Protein AF-A0A541AXL9-F1 (afdb_monomer_lite)

pLDDT: mean 70.33, std 17.29, range [34.84, 94.44]

InterPro domains:
  IPR004860 Homing endonuclease, LAGLIDADG domain [PF03161] (130-187)
  IPR027434 Homing endonuclease [G3DSA:3.10.28.10] (101-193)
  IPR027434 Homing endonuclease [SSF55608] (117-187)

Secondary structure (DSSP, 8-state):
--PPP----------------------HHHHHHHHHHHHHHHT--SS-TTSGGGSS--S-------TT------HHHHHHHHHHHHHH-----------TTTT----TT-SS---HHHHHH----HHHHHHHHHHHHHTEEEEE-TTSS---EEEEEEEEGGGHHHHHHHHHHHTTT-SS--EEETTTTEEEEE-

Organism: NCBI:txid2282107

Structure (mmCIF, N/CA/C/O backbone):
data_AF-A0A541AXL9-F1
#
_entry.id   AF-A0A541AXL9-F1
#
loop_
_atom_site.group_PDB
_atom_site.id
_atom_site.type_symbol
_atom_site.label_atom_id
_atom_site.label_alt_id
_atom_site.label_comp_id
_atom_site.label_asym_id
_atom_site.label_entity_id
_atom_site.label_seq_id
_atom_site.pdbx_PDB_ins_code
_atom_site.Cartn_x
_atom_site.Cartn_y
_atom_site.Cartn_z
_atom_site.occupancy
_atom_site.B_iso_or_equiv
_atom_site.auth_seq_id
_atom_site.auth_comp_id
_atom_site.auth_asym_id
_atom_site.auth_atom_id
_atom_site.pdbx_PDB_model_num
ATOM 1 N N . MET A 1 1 ? 14.004 -33.214 38.475 1.00 44.00 1 MET A N 1
ATOM 2 C CA . MET A 1 1 ? 14.640 -32.182 37.625 1.00 44.00 1 MET A CA 1
ATOM 3 C C . MET A 1 1 ? 13.979 -30.845 37.924 1.00 44.00 1 MET A C 1
ATOM 5 O O . MET A 1 1 ? 12.787 -30.710 37.694 1.00 44.00 1 MET A O 1
ATOM 9 N N . LYS A 1 2 ? 14.713 -29.923 38.558 1.00 40.19 2 LYS A N 1
ATOM 10 C CA . LYS A 1 2 ? 14.241 -28.600 39.003 1.00 40.19 2 LYS A CA 1
ATOM 11 C C . LYS A 1 2 ? 14.786 -27.547 38.035 1.00 40.19 2 LYS A C 1
ATOM 13 O O . LYS A 1 2 ? 15.999 -27.470 37.869 1.00 40.19 2 LYS A O 1
ATOM 18 N N . TYR A 1 3 ? 13.911 -26.765 37.410 1.00 45.91 3 TYR A N 1
ATOM 19 C CA . TYR A 1 3 ? 14.306 -25.595 36.622 1.00 45.91 3 TYR A CA 1
ATOM 20 C C . TYR A 1 3 ? 14.539 -24.396 37.555 1.00 45.91 3 TYR A C 1
ATOM 22 O O . TYR A 1 3 ? 13.758 -24.220 38.495 1.00 45.91 3 TYR A O 1
ATOM 30 N N . PRO A 1 4 ? 15.580 -23.571 37.341 1.00 58.25 4 PRO A N 1
ATOM 31 C CA . PRO A 1 4 ? 15.787 -22.373 38.138 1.00 58.25 4 PRO A CA 1
ATOM 32 C C . PRO A 1 4 ? 14.873 -21.230 37.676 1.00 58.25 4 PRO A C 1
ATOM 34 O O . PRO A 1 4 ? 14.614 -21.034 36.489 1.00 58.25 4 PRO A O 1
ATOM 37 N N . ALA A 1 5 ? 14.397 -20.478 38.665 1.00 46.00 5 ALA A N 1
ATOM 38 C CA . ALA A 1 5 ? 13.593 -19.279 38.522 1.00 46.00 5 ALA A CA 1
ATOM 39 C C . ALA A 1 5 ? 14.397 -18.143 37.867 1.00 46.00 5 ALA A C 1
ATOM 41 O O . ALA A 1 5 ? 15.451 -17.754 38.366 1.00 46.00 5 ALA A O 1
ATOM 42 N N . TYR A 1 6 ? 13.863 -17.570 36.788 1.00 41.81 6 TYR A N 1
ATOM 43 C CA . TYR A 1 6 ? 14.334 -16.305 36.231 1.00 41.81 6 TYR A CA 1
ATOM 44 C C . TYR A 1 6 ? 13.605 -15.152 36.922 1.00 41.81 6 TYR A C 1
ATOM 46 O O . TYR A 1 6 ? 12.574 -14.666 36.461 1.00 41.81 6 TYR A O 1
ATOM 54 N N . SER A 1 7 ? 14.147 -14.724 38.057 1.00 47.38 7 SER A N 1
ATOM 55 C CA . SER A 1 7 ? 13.932 -13.378 38.571 1.00 47.38 7 SER A CA 1
ATOM 56 C C . SER A 1 7 ? 14.984 -12.443 37.961 1.00 47.38 7 SER A C 1
ATOM 58 O O . SER A 1 7 ? 16.092 -12.859 37.630 1.00 47.38 7 SER A O 1
ATOM 60 N N . HIS A 1 8 ? 14.646 -11.155 37.866 1.00 44.41 8 HIS A N 1
ATOM 61 C CA . HIS A 1 8 ? 15.607 -10.051 37.757 1.00 44.41 8 HIS A CA 1
ATOM 62 C C . HIS A 1 8 ? 16.027 -9.536 36.360 1.00 44.41 8 HIS A C 1
ATOM 64 O O . HIS A 1 8 ? 17.211 -9.410 36.075 1.00 44.41 8 HIS A O 1
ATOM 70 N N . TRP A 1 9 ? 15.076 -9.063 35.543 1.00 34.84 9 TRP A N 1
ATOM 71 C CA . TRP A 1 9 ? 15.342 -8.027 34.520 1.00 34.84 9 TRP A CA 1
ATOM 72 C C . TRP A 1 9 ? 14.268 -6.924 34.546 1.00 34.84 9 TRP A C 1
ATOM 74 O O . TRP A 1 9 ? 13.497 -6.738 33.611 1.00 34.84 9 TRP A O 1
ATOM 84 N N . TRP A 1 10 ? 14.225 -6.150 35.633 1.00 39.91 10 TRP A N 1
ATOM 85 C CA . TRP A 1 10 ? 13.679 -4.790 35.597 1.00 39.91 10 TRP A CA 1
ATOM 86 C C . TRP A 1 10 ? 14.835 -3.829 35.318 1.00 39.91 10 TRP A C 1
ATOM 88 O O . TRP A 1 10 ? 15.585 -3.459 36.219 1.00 39.91 10 TRP A O 1
ATOM 98 N N . LYS A 1 11 ? 15.011 -3.435 34.053 1.00 40.72 11 LYS A N 1
ATOM 99 C CA . LYS A 1 11 ? 15.879 -2.307 33.697 1.00 40.72 11 LYS A CA 1
ATOM 100 C C . LYS A 1 11 ? 15.291 -1.511 32.531 1.00 40.72 11 LYS A C 1
ATOM 102 O O . LYS A 1 11 ? 15.528 -1.790 31.367 1.00 40.72 11 LYS A O 1
ATOM 107 N N . VAL A 1 12 ? 14.519 -0.498 32.922 1.00 50.38 12 VAL A N 1
ATOM 108 C CA . VAL A 1 12 ? 14.469 0.846 32.328 1.00 50.38 12 VAL A CA 1
ATOM 109 C C . VAL A 1 12 ? 14.313 0.907 30.802 1.00 50.38 12 VAL A C 1
ATOM 111 O O . VAL A 1 12 ? 15.271 1.149 30.075 1.00 50.38 12 VAL A O 1
ATOM 114 N N . SER A 1 13 ? 13.067 0.888 30.327 1.00 40.38 13 SER A N 1
ATOM 115 C CA . SER A 1 13 ? 12.699 1.656 29.134 1.00 40.38 13 SER A CA 1
ATOM 116 C C . SER A 1 13 ? 12.012 2.948 29.580 1.00 40.38 13 SER A C 1
ATOM 118 O O . SER A 1 13 ? 10.805 2.982 29.825 1.00 40.38 13 SER A O 1
ATOM 120 N N . LYS A 1 14 ? 12.785 4.034 29.705 1.00 43.53 14 LYS A N 1
ATOM 121 C CA . LYS A 1 14 ? 12.233 5.395 29.701 1.00 43.53 14 LYS A CA 1
ATOM 122 C C . LYS A 1 14 ? 11.552 5.595 28.346 1.00 43.53 14 LYS A C 1
ATOM 124 O O . LYS A 1 14 ? 12.213 5.869 27.346 1.00 43.53 14 LYS A O 1
ATOM 129 N N . ILE A 1 15 ? 10.234 5.416 28.315 1.00 44.88 15 ILE A N 1
ATOM 130 C CA . ILE A 1 15 ? 9.398 5.728 27.159 1.00 44.88 15 ILE A CA 1
ATOM 131 C C . ILE A 1 15 ? 9.464 7.240 26.958 1.00 44.88 15 ILE A C 1
ATOM 133 O O . ILE A 1 15 ? 8.922 8.033 27.728 1.00 44.88 15 ILE A O 1
ATOM 137 N N . ASN A 1 16 ? 10.188 7.626 25.916 1.00 36.97 16 ASN A N 1
ATOM 138 C CA . ASN A 1 16 ? 10.275 8.983 25.419 1.00 36.97 16 ASN A CA 1
ATOM 139 C C . ASN A 1 16 ? 8.902 9.348 24.825 1.00 36.97 16 ASN A C 1
ATOM 141 O O . ASN A 1 16 ? 8.634 9.084 23.654 1.00 36.97 16 ASN A O 1
ATOM 145 N N . LYS A 1 17 ? 8.010 9.920 25.646 1.00 44.75 17 LYS A N 1
ATOM 146 C CA . LYS A 1 17 ? 6.810 10.639 25.188 1.00 44.75 17 LYS A CA 1
ATOM 147 C C . LYS A 1 17 ? 7.269 11.874 24.401 1.00 44.75 17 LYS A C 1
ATOM 149 O O . LYS A 1 17 ? 7.325 12.976 24.938 1.00 44.75 17 LYS A O 1
ATOM 154 N N . ARG A 1 18 ? 7.632 11.699 23.130 1.00 43.75 18 ARG A N 1
ATOM 155 C CA . ARG A 1 18 ? 7.800 12.804 22.181 1.00 43.75 18 ARG A CA 1
ATOM 156 C C . ARG A 1 18 ? 6.817 12.646 21.034 1.00 43.75 18 ARG A C 1
ATOM 158 O O . ARG A 1 18 ? 6.913 11.723 20.237 1.00 43.75 18 ARG A O 1
ATOM 165 N N . ASN A 1 19 ? 5.936 13.639 20.972 1.00 46.25 19 ASN A N 1
ATOM 166 C CA . ASN A 1 19 ? 5.183 14.088 19.810 1.00 46.25 19 ASN A CA 1
ATOM 167 C C . ASN A 1 19 ? 4.049 13.166 19.350 1.00 46.25 19 ASN A C 1
ATOM 169 O O . ASN A 1 19 ? 4.048 12.661 18.232 1.00 46.25 19 ASN A O 1
ATOM 173 N N . SER A 1 20 ? 2.997 13.079 20.170 1.00 42.56 20 SER A N 1
ATOM 174 C CA . SER A 1 20 ? 1.645 13.001 19.615 1.00 42.56 20 SER A CA 1
ATOM 175 C C . SER A 1 20 ? 1.400 14.296 18.836 1.00 42.56 20 SER A C 1
ATOM 177 O O . SER A 1 20 ? 1.174 15.355 19.429 1.00 42.56 20 SER A O 1
ATOM 179 N N . GLY A 1 21 ? 1.543 14.231 17.513 1.00 46.88 21 GLY A N 1
ATOM 180 C CA . GLY A 1 21 ? 1.172 15.326 16.627 1.00 46.88 21 GLY A CA 1
ATOM 181 C C . GLY A 1 21 ? -0.252 15.757 16.954 1.00 46.88 21 GLY A C 1
ATOM 182 O O . GLY A 1 21 ? -1.152 14.923 17.036 1.00 46.88 21 GLY A O 1
ATOM 183 N N . LYS A 1 22 ? -0.436 17.054 17.208 1.00 40.75 22 LYS A N 1
ATOM 184 C CA . LYS A 1 22 ? -1.759 17.659 17.330 1.00 40.75 22 LYS A CA 1
ATOM 185 C C . LYS A 1 22 ? -2.521 17.331 16.048 1.00 40.75 22 LYS A C 1
ATOM 187 O O . LYS A 1 22 ? -2.210 17.885 14.999 1.00 40.75 22 LYS A O 1
ATOM 192 N N . ILE A 1 23 ? -3.493 16.428 16.138 1.00 47.28 23 ILE A N 1
ATOM 193 C CA . ILE A 1 23 ? -4.528 16.282 15.121 1.00 47.28 23 ILE A CA 1
ATOM 194 C C . ILE A 1 23 ? -5.326 17.580 15.208 1.00 47.28 23 ILE A C 1
ATOM 196 O O . ILE A 1 23 ? -6.110 17.790 16.135 1.00 47.28 23 ILE A O 1
ATOM 200 N N . THR A 1 24 ? -5.029 18.519 14.317 1.00 52.09 24 THR A N 1
ATOM 201 C CA . THR A 1 24 ? -5.836 19.723 14.154 1.00 52.09 24 THR A CA 1
ATOM 202 C C . THR A 1 24 ? -7.223 19.260 13.743 1.00 52.09 24 THR A C 1
ATOM 204 O O . THR A 1 24 ? -7.353 18.616 12.705 1.00 52.09 24 THR A O 1
ATOM 207 N N . LYS A 1 25 ? -8.242 19.542 14.565 1.00 49.25 25 LYS A N 1
ATOM 208 C CA . LYS A 1 25 ? -9.645 19.315 14.206 1.00 49.25 25 LYS A CA 1
ATOM 209 C C . LYS A 1 25 ? -9.889 19.998 12.861 1.00 49.25 25 LYS A C 1
ATOM 211 O O . LYS A 1 25 ? -9.876 21.226 12.789 1.00 49.25 25 LYS A O 1
ATOM 216 N N . SER A 1 26 ? -10.022 19.210 11.798 1.00 64.69 26 SER A N 1
ATOM 217 C CA . SER A 1 26 ? -10.361 19.722 10.478 1.00 64.69 26 SER A CA 1
ATOM 218 C C . SER A 1 26 ? -11.759 20.306 10.566 1.00 64.69 26 SER A C 1
ATOM 220 O O . SER A 1 26 ? -12.690 19.653 11.035 1.00 64.69 26 SER A O 1
ATOM 222 N N . ASN A 1 27 ? -11.882 21.565 10.174 1.00 75.62 27 ASN A N 1
ATOM 223 C CA . ASN A 1 27 ? -13.141 22.280 10.230 1.00 75.62 27 ASN A CA 1
ATOM 224 C C . ASN A 1 27 ? -14.106 21.609 9.228 1.00 75.62 27 ASN A C 1
ATOM 226 O O . ASN A 1 27 ? -13.778 21.590 8.039 1.00 75.62 27 ASN A O 1
ATOM 230 N N . PRO A 1 28 ? -15.247 21.036 9.658 1.00 78.81 28 PRO A N 1
ATOM 231 C CA . PRO A 1 28 ? -16.119 20.236 8.787 1.00 78.81 28 PRO A CA 1
ATOM 232 C C . PRO A 1 28 ? -16.682 21.046 7.609 1.00 78.81 28 PRO A C 1
ATOM 234 O O . PRO A 1 28 ? -16.979 20.503 6.548 1.00 78.81 28 PRO A O 1
ATOM 237 N N . PHE A 1 29 ? -16.750 22.371 7.757 1.00 74.56 29 PHE A N 1
ATOM 238 C CA . PHE A 1 29 ? -17.090 23.284 6.669 1.00 74.56 29 PHE A CA 1
ATOM 239 C C . PHE A 1 29 ? -16.037 23.317 5.558 1.00 74.56 29 PHE A C 1
ATOM 241 O O . PHE A 1 29 ? -16.387 23.393 4.385 1.00 74.56 29 PHE A O 1
ATOM 248 N N . LEU A 1 30 ? -14.751 23.226 5.903 1.00 73.44 30 LEU A N 1
ATOM 249 C CA . LEU A 1 30 ? -13.667 23.288 4.922 1.00 73.44 30 LEU A CA 1
ATOM 250 C C . LEU A 1 30 ? -13.590 21.998 4.095 1.00 73.44 30 LEU A C 1
ATOM 252 O O . LEU A 1 30 ? -13.305 22.045 2.902 1.00 73.44 30 LEU A O 1
ATOM 256 N N . THR A 1 31 ? -13.877 20.853 4.722 1.00 80.12 31 THR A N 1
ATOM 257 C CA . THR A 1 31 ? -13.950 19.560 4.029 1.00 80.12 31 THR A CA 1
ATOM 258 C C . THR A 1 31 ? -15.144 19.509 3.082 1.00 80.12 31 THR A C 1
ATOM 260 O O . THR A 1 31 ? -15.000 19.052 1.955 1.00 80.12 31 THR A O 1
ATOM 263 N N . LEU A 1 32 ? -16.297 20.047 3.491 1.00 81.88 32 LEU A N 1
ATOM 264 C CA . LEU A 1 32 ? -17.498 20.087 2.653 1.00 81.88 32 LEU A CA 1
ATOM 265 C C . LEU A 1 32 ? -17.334 21.060 1.471 1.00 81.88 32 LEU A C 1
ATOM 267 O O . LEU A 1 32 ? -17.720 20.736 0.351 1.00 81.88 32 LEU A O 1
ATOM 271 N N . LEU A 1 33 ? -16.658 22.195 1.688 1.00 85.12 33 LEU A N 1
ATOM 272 C CA . LEU A 1 33 ? -16.280 23.131 0.625 1.00 85.12 33 LEU A CA 1
ATOM 273 C C . LEU A 1 33 ? -15.327 22.485 -0.397 1.00 85.12 33 LEU A C 1
ATOM 275 O O . LEU A 1 33 ? -15.539 22.618 -1.598 1.00 85.12 33 LEU A O 1
ATOM 279 N N . LEU A 1 34 ? -14.303 21.753 0.059 1.00 84.50 34 LEU A N 1
ATOM 280 C CA . LEU A 1 34 ? -13.371 21.047 -0.830 1.00 84.50 34 LEU A CA 1
ATOM 281 C C . LEU A 1 34 ? -14.063 19.957 -1.653 1.00 84.50 34 LEU A C 1
ATOM 283 O O . LEU A 1 34 ? -13.781 19.830 -2.841 1.00 84.50 34 LEU A O 1
ATOM 287 N N . VAL A 1 35 ? -14.990 19.206 -1.051 1.00 86.94 35 VAL A N 1
ATOM 288 C CA . VAL A 1 35 ? -15.779 18.18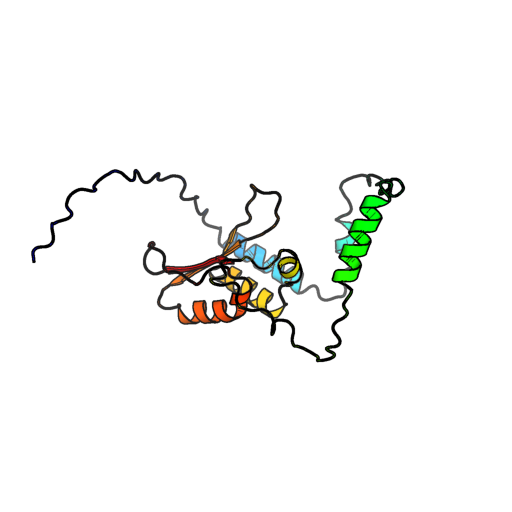9 -1.765 1.00 86.94 35 VAL A CA 1
ATOM 289 C C . VAL A 1 35 ? -16.676 18.835 -2.821 1.00 86.94 35 VAL A C 1
ATOM 291 O O . VAL A 1 35 ? -16.728 18.336 -3.940 1.00 86.94 35 VAL A O 1
ATOM 294 N N . LEU A 1 36 ? -17.315 19.971 -2.524 1.00 82.38 36 LEU A N 1
ATOM 295 C CA . LEU A 1 36 ? -18.115 20.706 -3.511 1.00 82.38 36 LEU A CA 1
ATOM 296 C C . LEU A 1 36 ? -17.265 21.276 -4.655 1.00 82.38 36 LEU A C 1
ATOM 298 O O . LEU A 1 36 ? -17.694 21.236 -5.808 1.00 82.38 36 LEU A O 1
ATOM 302 N N . ILE A 1 37 ? -16.054 21.762 -4.366 1.00 85.62 37 ILE A N 1
ATOM 303 C CA . ILE A 1 37 ? -15.116 22.244 -5.392 1.00 85.62 37 ILE A CA 1
ATOM 304 C C . ILE A 1 37 ? -14.668 21.084 -6.286 1.00 85.62 37 ILE A C 1
ATOM 306 O O . ILE A 1 37 ? -14.714 21.205 -7.506 1.00 85.62 37 ILE A O 1
ATOM 310 N N . LEU A 1 38 ? -14.296 19.940 -5.708 1.00 79.00 38 LEU A N 1
ATOM 311 C CA . LEU A 1 38 ? -13.906 18.755 -6.476 1.00 79.00 38 LEU A CA 1
ATOM 312 C C . LEU A 1 38 ? -15.075 18.185 -7.291 1.00 79.00 38 LEU A C 1
ATOM 314 O O . LEU A 1 38 ? -14.873 17.796 -8.435 1.00 79.00 38 LEU A O 1
ATOM 318 N N . PHE A 1 39 ? -16.297 18.200 -6.751 1.00 77.50 39 PHE A N 1
ATOM 319 C CA . PHE A 1 39 ? -17.502 17.783 -7.472 1.00 77.50 39 PHE A CA 1
ATOM 320 C C . PHE A 1 39 ? -17.845 18.739 -8.623 1.00 77.50 39 PHE A C 1
ATOM 322 O O . PHE A 1 39 ? -18.256 18.301 -9.695 1.00 77.50 39 PHE A O 1
ATOM 329 N N . SER A 1 40 ? -17.623 20.043 -8.438 1.00 75.62 40 SER A N 1
ATOM 330 C CA . SER A 1 40 ? -17.791 21.042 -9.500 1.00 75.62 40 SER A CA 1
ATOM 331 C C . SER A 1 40 ? -16.734 20.876 -10.595 1.00 75.62 40 SER A C 1
ATOM 333 O O . SER A 1 40 ? -17.067 20.957 -11.769 1.00 75.62 40 SER A O 1
ATOM 335 N N . LEU A 1 41 ? -15.482 20.575 -10.228 1.00 74.75 41 LEU A N 1
ATOM 336 C CA . LEU A 1 41 ? -14.406 20.287 -11.184 1.00 74.75 41 LEU A CA 1
ATOM 337 C C . LEU A 1 41 ? -14.625 18.962 -11.929 1.00 74.75 41 LEU A C 1
ATOM 339 O O . LEU A 1 41 ? -14.268 18.860 -13.096 1.00 74.75 41 LEU A O 1
ATOM 343 N N . TYR A 1 42 ? -15.229 17.965 -11.280 1.00 74.19 42 TYR A N 1
ATOM 344 C CA . TYR A 1 42 ? -15.539 16.669 -11.888 1.00 74.19 42 TYR A CA 1
ATOM 345 C C . TYR A 1 42 ? -16.694 16.742 -12.899 1.00 74.19 42 TYR A C 1
ATOM 347 O O . TYR A 1 42 ? -16.691 16.016 -13.887 1.00 74.19 42 TYR A O 1
ATOM 355 N N . ASN A 1 43 ? -17.664 17.640 -12.687 1.00 65.38 43 ASN A N 1
ATOM 356 C CA . ASN A 1 43 ? -18.780 17.852 -13.617 1.00 65.38 43 ASN A CA 1
ATOM 357 C C . ASN A 1 43 ? -18.420 18.714 -14.840 1.00 65.38 43 ASN A C 1
ATOM 359 O O . ASN A 1 43 ? -19.259 18.888 -15.723 1.00 65.38 43 ASN A O 1
ATOM 363 N N . ILE A 1 44 ? -17.191 19.234 -14.928 1.00 62.78 44 ILE A N 1
ATOM 364 C CA . ILE A 1 44 ? -16.686 19.860 -16.154 1.00 62.78 44 ILE A CA 1
ATOM 365 C C . ILE A 1 44 ? -16.317 18.728 -17.118 1.00 62.78 44 ILE A C 1
ATOM 367 O O . ILE A 1 44 ? -15.186 18.249 -17.174 1.00 62.78 44 ILE A O 1
ATOM 371 N N . SER A 1 45 ? -17.334 18.250 -17.828 1.00 50.25 45 SER A N 1
ATOM 372 C CA . SER A 1 45 ? -17.226 17.246 -18.877 1.00 50.25 45 SER A CA 1
ATOM 373 C C . SER A 1 45 ? -16.784 17.911 -20.187 1.00 50.25 45 SER A C 1
ATOM 375 O O . SER A 1 45 ? -17.452 18.813 -20.682 1.00 50.25 45 SER A O 1
ATOM 377 N N . ASP A 1 46 ? -15.628 17.464 -20.685 1.00 56.34 46 ASP A N 1
ATOM 378 C CA . ASP A 1 46 ? -15.039 17.491 -22.040 1.00 56.34 46 ASP A CA 1
ATOM 379 C C . ASP A 1 46 ? -15.062 18.741 -22.950 1.00 56.34 46 ASP A C 1
ATOM 381 O O . ASP A 1 46 ? -14.250 18.784 -23.876 1.00 56.34 46 ASP A O 1
ATOM 385 N N . SER A 1 47 ? -15.872 19.782 -22.734 1.00 50.97 47 SER A N 1
ATOM 386 C CA . SER A 1 47 ? -15.898 20.942 -23.651 1.00 50.97 47 SER A CA 1
ATOM 387 C C . SER A 1 47 ? -14.944 22.084 -23.282 1.00 50.97 47 SER A C 1
ATOM 389 O O . SER A 1 47 ? -14.575 22.869 -24.154 1.00 50.97 47 SER A O 1
ATOM 391 N N . ASP A 1 48 ? -14.482 22.159 -22.028 1.00 49.69 48 ASP A N 1
ATOM 392 C CA . ASP A 1 48 ? -13.841 23.381 -21.502 1.00 49.69 48 ASP A CA 1
ATOM 393 C C . ASP A 1 48 ? -12.367 23.190 -21.087 1.00 49.69 48 ASP A C 1
ATOM 395 O O . ASP A 1 48 ? -11.749 24.075 -20.485 1.00 49.69 48 ASP A O 1
ATOM 399 N N . ALA A 1 49 ? -11.747 22.066 -21.470 1.00 49.22 49 ALA A N 1
ATOM 400 C CA . ALA A 1 49 ? -10.342 21.739 -21.177 1.00 49.22 49 ALA A CA 1
ATOM 401 C C . ALA A 1 49 ? -9.313 22.758 -21.732 1.00 49.22 49 ALA A C 1
ATOM 403 O O . ALA A 1 49 ? -8.124 22.688 -21.417 1.00 49.22 49 ALA A O 1
ATOM 404 N N . VAL A 1 50 ? -9.754 23.733 -22.532 1.00 51.41 50 VAL A N 1
ATOM 405 C CA . VAL A 1 50 ? -8.900 24.750 -23.160 1.00 51.41 50 VAL A CA 1
ATOM 406 C C . VAL A 1 50 ? -8.459 25.837 -22.166 1.00 51.41 50 VAL A C 1
ATOM 408 O O . VAL A 1 50 ? -7.331 26.322 -22.264 1.00 51.41 50 VAL A O 1
ATOM 411 N N . ILE A 1 51 ? -9.272 26.184 -21.159 1.00 47.06 51 ILE A N 1
ATOM 412 C CA . ILE A 1 51 ? -9.040 27.405 -20.355 1.00 47.06 51 ILE A CA 1
ATOM 413 C C . ILE A 1 51 ? -8.033 27.196 -19.205 1.00 47.06 51 ILE A C 1
ATOM 415 O O . ILE A 1 51 ? -7.320 28.122 -18.821 1.00 47.06 51 ILE A O 1
ATOM 419 N N . VAL A 1 52 ? -7.874 25.972 -18.690 1.00 46.00 52 VAL A N 1
ATOM 420 C CA . VAL A 1 52 ? -6.956 25.710 -17.556 1.00 46.00 52 VAL A CA 1
ATOM 421 C C . VAL A 1 52 ? -5.481 25.655 -17.993 1.00 46.00 52 VAL A C 1
ATOM 423 O O . VAL A 1 52 ? -4.579 25.869 -17.182 1.00 46.00 52 VAL A O 1
ATOM 426 N N . SER A 1 53 ? -5.209 25.464 -19.288 1.00 48.69 53 SER A N 1
ATOM 427 C CA . SER A 1 53 ? -3.842 25.446 -19.832 1.00 48.69 53 SER A CA 1
ATOM 428 C C . SER A 1 53 ? -3.136 26.811 -19.773 1.00 48.69 53 SER A C 1
ATOM 430 O O . SER A 1 53 ? -1.908 26.873 -19.735 1.00 48.69 53 SER A O 1
ATOM 432 N N . SER A 1 54 ? -3.895 27.910 -19.711 1.00 48.38 54 SER A N 1
ATOM 433 C CA . SER A 1 54 ? -3.354 29.273 -19.805 1.00 48.38 54 SER A CA 1
ATOM 434 C C . SER A 1 54 ? -2.865 29.847 -18.470 1.00 48.38 54 SER A C 1
ATOM 436 O O . SER A 1 54 ? -2.128 30.827 -18.461 1.00 48.38 54 SER A O 1
ATOM 438 N N . ILE A 1 55 ? -3.240 29.245 -17.335 1.00 47.25 55 ILE A N 1
ATOM 439 C CA . ILE A 1 55 ? -2.921 29.778 -15.995 1.00 47.25 55 ILE A CA 1
ATOM 440 C C . ILE A 1 55 ? -1.628 29.162 -15.423 1.00 47.25 55 ILE A C 1
ATOM 442 O O . ILE A 1 55 ? -1.040 29.699 -14.486 1.00 47.25 55 ILE A O 1
ATOM 446 N N . LEU A 1 56 ? -1.101 28.092 -16.030 1.00 43.72 56 LEU A N 1
ATOM 447 C CA . LEU A 1 56 ? 0.115 27.406 -15.572 1.00 43.72 56 LEU A CA 1
ATOM 448 C C . LEU A 1 56 ? 1.402 27.825 -16.315 1.00 43.72 56 LEU A C 1
ATOM 450 O O . LEU A 1 56 ? 2.363 27.060 -16.343 1.00 43.72 56 LEU A O 1
ATOM 454 N N . SER A 1 57 ? 1.450 29.016 -16.927 1.00 40.94 57 SER A N 1
ATOM 455 C CA . SER A 1 57 ? 2.638 29.496 -17.662 1.00 40.94 57 SER A CA 1
ATOM 456 C C . SER A 1 57 ? 3.514 30.491 -16.890 1.00 40.94 57 SER A C 1
ATOM 458 O O . SER A 1 57 ? 4.414 31.097 -17.471 1.00 40.94 57 SER A O 1
ATOM 460 N N . VAL A 1 58 ? 3.280 30.691 -15.591 1.00 50.41 58 VAL A N 1
ATOM 461 C CA . VAL A 1 58 ? 4.046 31.646 -14.779 1.00 50.41 58 VAL A CA 1
ATOM 462 C C . VAL A 1 58 ? 4.880 30.892 -13.752 1.00 50.41 58 VAL A C 1
ATOM 464 O O . VAL A 1 58 ? 4.431 30.686 -12.636 1.00 50.41 58 VAL A O 1
ATOM 467 N N . THR A 1 59 ? 6.084 30.475 -14.151 1.00 43.38 59 THR A N 1
ATOM 468 C CA . THR A 1 59 ? 7.341 30.704 -13.409 1.00 43.38 59 THR A CA 1
ATOM 469 C C . THR A 1 59 ? 8.522 30.101 -14.173 1.00 43.38 59 THR A C 1
ATOM 471 O O . THR A 1 59 ? 8.660 28.882 -14.241 1.00 43.38 59 THR A O 1
ATOM 474 N N . GLY A 1 60 ? 9.415 30.969 -14.651 1.00 58.41 60 GLY A N 1
ATOM 475 C CA . GLY A 1 60 ? 10.809 30.637 -14.956 1.00 58.41 60 GLY A CA 1
ATOM 476 C C . GLY A 1 60 ? 11.167 30.611 -16.449 1.00 58.41 60 GLY A C 1
ATOM 477 O O . GLY A 1 60 ? 10.477 29.950 -17.223 1.00 58.41 60 GLY A O 1
ATOM 478 N N . PRO A 1 61 ? 12.245 31.299 -16.878 1.00 55.56 61 PRO A N 1
ATOM 479 C CA . PRO A 1 61 ? 12.798 31.098 -18.213 1.00 55.56 61 PRO A CA 1
ATOM 480 C C . PRO A 1 61 ? 13.281 29.644 -18.354 1.00 55.56 61 PRO A C 1
ATOM 482 O O . PRO A 1 61 ? 13.840 29.101 -17.397 1.00 55.56 61 PRO A O 1
ATOM 485 N N . PRO A 1 62 ? 13.091 29.001 -19.520 1.00 53.69 62 PRO A N 1
ATOM 486 C CA . PRO A 1 62 ? 13.631 27.673 -19.754 1.00 53.69 62 PRO A CA 1
ATOM 487 C C . PRO A 1 62 ? 15.156 27.763 -19.705 1.00 53.69 62 PRO A C 1
ATOM 489 O O . PRO A 1 62 ? 15.783 28.357 -20.582 1.00 53.69 62 PRO A O 1
ATOM 492 N N . GLU A 1 63 ? 15.769 27.174 -18.678 1.00 46.75 63 GLU A N 1
ATOM 493 C CA . GLU A 1 63 ? 17.175 26.805 -18.765 1.00 46.75 63 GLU A CA 1
ATOM 494 C C . GLU A 1 63 ? 17.309 25.888 -19.980 1.00 46.75 63 GLU A C 1
ATOM 496 O O . GLU A 1 63 ? 16.796 24.766 -20.006 1.00 46.75 63 GLU A O 1
ATOM 501 N N . ILE A 1 64 ? 17.955 26.401 -21.026 1.00 41.22 64 ILE A N 1
ATOM 502 C CA . ILE A 1 64 ? 18.313 25.641 -22.214 1.00 41.22 64 ILE A CA 1
ATOM 503 C C . ILE A 1 64 ? 19.293 24.565 -21.744 1.00 41.22 64 ILE A C 1
ATOM 505 O O . ILE A 1 64 ? 20.498 24.794 -21.641 1.00 41.22 64 ILE A O 1
ATOM 509 N N . PHE A 1 65 ? 18.770 23.382 -21.423 1.00 42.56 65 PHE A N 1
ATOM 510 C CA . PHE A 1 65 ? 19.585 22.195 -21.227 1.00 42.56 65 PHE A CA 1
ATOM 511 C C . PHE A 1 65 ? 20.277 21.916 -22.556 1.00 42.56 65 PHE A C 1
ATOM 513 O O . PHE A 1 65 ? 19.666 21.476 -23.530 1.00 42.56 65 PHE A O 1
ATOM 520 N N . ASN A 1 66 ? 21.562 22.244 -22.609 1.00 49.44 66 ASN A N 1
ATOM 521 C CA . ASN A 1 66 ? 22.402 22.028 -23.770 1.00 49.44 66 ASN A CA 1
ATOM 522 C C . ASN A 1 66 ? 22.546 20.512 -24.003 1.00 49.44 66 ASN A C 1
ATOM 524 O O . ASN A 1 66 ? 23.422 19.863 -23.436 1.00 49.44 66 ASN A O 1
ATOM 528 N N . LEU A 1 67 ? 21.664 19.943 -24.832 1.00 48.25 67 LEU A N 1
ATOM 529 C CA . LEU A 1 67 ? 21.624 18.518 -25.198 1.00 48.25 67 LEU A CA 1
ATOM 530 C C . LEU A 1 67 ? 22.869 18.048 -25.978 1.00 48.25 67 LEU A C 1
ATOM 532 O O . LEU A 1 67 ? 23.014 16.858 -26.259 1.00 48.25 67 LEU A O 1
ATOM 536 N N . ASN A 1 68 ? 23.796 18.953 -26.301 1.00 55.75 68 ASN A N 1
ATOM 537 C CA . ASN A 1 68 ? 24.974 18.650 -27.110 1.00 55.75 68 ASN A CA 1
ATOM 538 C C . ASN A 1 68 ? 26.173 18.138 -26.297 1.00 55.75 68 ASN A C 1
ATOM 540 O O . ASN A 1 68 ? 27.157 17.687 -26.882 1.00 55.75 68 ASN A O 1
ATOM 544 N N . SER A 1 69 ? 26.112 18.142 -24.963 1.00 57.41 69 SER A N 1
ATOM 545 C CA . SER A 1 69 ? 27.163 17.579 -24.106 1.00 57.41 69 SER A CA 1
ATOM 546 C C . SER A 1 69 ? 26.810 16.171 -23.621 1.00 57.41 69 SER A C 1
ATOM 548 O O . SER A 1 69 ? 26.839 15.864 -22.432 1.00 57.41 69 SER A O 1
ATOM 550 N N . SER A 1 70 ? 26.513 15.264 -24.556 1.00 56.94 70 SER A N 1
ATOM 551 C CA . SER A 1 70 ? 26.505 13.837 -24.220 1.00 56.94 70 SER A CA 1
ATOM 552 C C . SER A 1 70 ? 27.912 13.433 -23.753 1.00 56.94 70 SER A C 1
ATOM 554 O O . SER A 1 70 ? 28.867 13.581 -24.525 1.00 56.94 70 SER A O 1
ATOM 556 N N . PRO A 1 71 ? 28.090 12.938 -22.513 1.00 68.44 71 PRO A N 1
ATOM 557 C CA . PRO A 1 71 ? 29.401 12.523 -22.033 1.00 68.44 71 PRO A CA 1
ATOM 558 C C . PRO A 1 71 ? 29.946 11.435 -22.962 1.00 68.44 71 PRO A C 1
ATOM 560 O O . PRO A 1 71 ? 29.305 10.403 -23.175 1.00 68.44 71 PRO A O 1
ATOM 563 N N . LYS A 1 72 ? 31.124 11.679 -23.553 1.00 69.88 72 LYS A N 1
ATOM 564 C CA . LYS A 1 72 ? 31.798 10.717 -24.433 1.00 69.88 72 LYS A CA 1
ATOM 565 C C . LYS A 1 72 ? 32.125 9.466 -23.621 1.00 69.88 72 LYS A C 1
ATOM 567 O O . LYS A 1 72 ? 33.072 9.435 -22.842 1.00 69.88 72 LYS A O 1
ATOM 572 N N . MET A 1 73 ? 31.290 8.449 -23.785 1.00 73.88 73 MET A N 1
ATOM 573 C CA . MET A 1 73 ? 31.389 7.192 -23.059 1.00 73.88 73 MET A CA 1
ATOM 574 C C . MET A 1 73 ? 32.612 6.408 -23.539 1.00 73.88 73 MET A C 1
ATOM 576 O O . MET A 1 73 ? 32.818 6.255 -24.747 1.00 73.88 73 MET A O 1
ATOM 580 N N . THR A 1 74 ? 33.429 5.909 -22.612 1.00 87.56 74 THR A N 1
ATOM 581 C CA . THR A 1 74 ? 34.673 5.221 -22.979 1.00 87.56 74 THR A CA 1
ATOM 582 C C . THR A 1 74 ? 34.385 3.881 -23.678 1.00 87.56 74 THR A C 1
ATOM 584 O O . THR A 1 74 ? 33.337 3.263 -23.437 1.00 87.56 74 THR A O 1
ATOM 587 N N . PRO A 1 75 ? 35.293 3.384 -24.542 1.00 84.50 75 PRO A N 1
ATOM 588 C CA . PRO A 1 75 ? 35.125 2.096 -25.224 1.00 84.50 75 PRO A CA 1
AT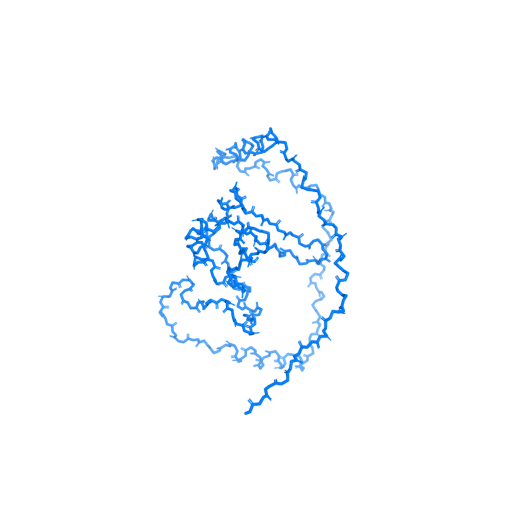OM 589 C C . PRO A 1 75 ? 34.840 0.927 -24.264 1.00 84.50 75 PRO A C 1
ATOM 591 O O . PRO A 1 75 ? 33.972 0.095 -24.539 1.00 84.50 75 PRO A O 1
ATOM 594 N N . ASP A 1 76 ? 35.470 0.925 -23.086 1.00 83.50 76 ASP A N 1
ATOM 595 C CA . ASP A 1 76 ? 35.271 -0.094 -22.046 1.00 83.50 76 ASP A CA 1
ATOM 596 C C . ASP A 1 76 ? 33.886 -0.032 -21.396 1.00 83.50 76 ASP A C 1
ATOM 598 O O . ASP A 1 76 ? 33.254 -1.063 -21.132 1.00 83.50 76 ASP A O 1
ATOM 602 N N . GLN A 1 77 ? 33.372 1.179 -21.162 1.00 84.31 77 GLN A N 1
ATOM 603 C CA . GLN A 1 77 ? 32.003 1.373 -20.686 1.00 84.31 77 GLN A CA 1
ATOM 604 C C . GLN A 1 77 ? 30.998 0.877 -21.733 1.00 84.31 77 GLN A C 1
ATOM 606 O O . GLN A 1 77 ? 30.043 0.171 -21.390 1.00 84.31 77 GLN A O 1
ATOM 611 N N . LYS A 1 78 ? 31.258 1.150 -23.018 1.00 81.88 78 LYS A N 1
ATOM 612 C CA . LYS A 1 78 ? 30.439 0.681 -24.147 1.00 81.88 78 LYS A CA 1
ATOM 613 C C . LYS A 1 78 ? 30.419 -0.845 -24.243 1.00 81.88 78 LYS A C 1
ATOM 615 O O . LYS A 1 78 ? 29.354 -1.427 -24.455 1.00 81.88 78 LYS A O 1
ATOM 620 N N . TYR A 1 79 ? 31.554 -1.505 -24.017 1.00 83.19 79 TYR A N 1
ATOM 621 C CA . TYR A 1 79 ? 31.644 -2.966 -24.008 1.00 83.19 79 TYR A CA 1
ATOM 622 C C . TYR A 1 79 ? 30.867 -3.604 -22.845 1.00 83.19 79 TYR A C 1
ATOM 624 O O . TYR A 1 79 ? 30.079 -4.534 -23.053 1.00 83.19 79 TYR A O 1
ATOM 632 N N . LYS A 1 80 ? 31.015 -3.077 -21.620 1.00 83.62 80 LYS A N 1
ATOM 633 C CA . LYS A 1 80 ? 30.275 -3.570 -20.441 1.00 83.62 80 LYS A CA 1
ATOM 634 C C . LYS A 1 80 ? 28.763 -3.384 -20.589 1.00 83.62 80 LYS A C 1
ATOM 636 O O . LYS A 1 80 ? 28.002 -4.272 -20.200 1.00 83.62 80 LYS A O 1
ATOM 641 N N . LEU A 1 81 ? 28.325 -2.267 -21.171 1.00 80.44 81 LEU A N 1
ATOM 642 C CA . LEU A 1 81 ? 26.913 -2.021 -21.469 1.00 80.44 81 LEU A CA 1
ATOM 643 C C . LEU A 1 81 ? 26.380 -2.971 -22.542 1.00 80.44 81 LEU A C 1
ATOM 645 O O . LEU A 1 81 ? 25.308 -3.535 -22.343 1.00 80.44 81 LEU A O 1
ATOM 649 N N . LYS A 1 82 ? 27.143 -3.238 -23.612 1.00 78.12 82 LYS A N 1
ATOM 650 C CA . LYS A 1 82 ? 26.764 -4.225 -24.640 1.00 78.12 82 LYS A CA 1
ATOM 651 C C . LYS A 1 82 ? 26.582 -5.630 -24.064 1.00 78.12 82 LYS A C 1
ATOM 653 O O . LYS A 1 82 ? 25.555 -6.251 -24.323 1.00 78.12 82 LYS A O 1
ATOM 658 N N . ARG A 1 83 ? 27.517 -6.108 -23.229 1.00 76.31 83 ARG A N 1
ATOM 659 C CA . ARG A 1 83 ? 27.377 -7.416 -22.554 1.00 76.31 83 ARG A CA 1
ATOM 660 C C . ARG A 1 83 ? 26.160 -7.469 -21.629 1.00 76.31 83 ARG A C 1
ATOM 662 O O . ARG A 1 83 ? 25.470 -8.484 -21.594 1.00 76.31 83 ARG A O 1
ATOM 669 N N . LYS A 1 84 ? 25.884 -6.391 -20.883 1.00 70.38 84 LYS A N 1
ATOM 670 C CA . LYS A 1 84 ? 24.670 -6.306 -20.058 1.00 70.38 84 LYS A CA 1
ATOM 671 C C . LYS A 1 84 ? 23.424 -6.350 -20.942 1.00 70.38 84 LYS A C 1
ATOM 673 O O . LYS A 1 84 ? 22.592 -7.214 -20.714 1.00 70.38 84 LYS A O 1
ATOM 678 N N . ALA A 1 85 ? 23.326 -5.509 -21.970 1.00 68.06 85 ALA A N 1
ATOM 679 C CA . ALA A 1 85 ? 22.179 -5.453 -22.880 1.00 68.06 85 ALA A CA 1
ATOM 680 C C . ALA A 1 85 ? 21.894 -6.802 -23.565 1.00 68.06 85 ALA A C 1
ATOM 682 O O . ALA A 1 85 ? 20.752 -7.246 -23.577 1.00 68.06 85 ALA A O 1
ATOM 683 N N . GLN A 1 86 ? 22.924 -7.513 -24.038 1.00 69.00 86 GLN A N 1
ATOM 684 C CA . GLN A 1 86 ? 22.768 -8.856 -24.616 1.00 69.00 86 GLN A CA 1
ATOM 685 C C . GLN A 1 86 ? 22.174 -9.873 -23.633 1.00 69.00 86 GLN A C 1
ATOM 687 O O . GLN A 1 86 ? 21.400 -10.732 -24.044 1.00 69.00 86 GLN A O 1
ATOM 692 N N . LYS A 1 87 ? 22.489 -9.764 -22.337 1.00 69.38 87 LYS A N 1
ATOM 693 C CA . LYS A 1 87 ? 21.910 -10.627 -21.298 1.00 69.38 87 LYS A CA 1
ATOM 694 C C . LYS A 1 87 ? 20.411 -10.363 -21.084 1.00 69.38 87 LYS A C 1
ATOM 696 O O . LYS A 1 87 ? 19.689 -11.293 -20.745 1.00 69.38 87 LYS A O 1
ATOM 701 N N . TRP A 1 88 ? 19.953 -9.125 -21.282 1.00 58.84 88 TRP A N 1
ATOM 702 C CA . TRP A 1 88 ? 18.544 -8.731 -21.136 1.00 58.84 88 TRP A CA 1
ATOM 703 C C . TRP A 1 88 ? 17.729 -8.911 -22.425 1.00 58.84 88 TRP A C 1
ATOM 705 O O . TRP A 1 88 ? 16.525 -9.117 -22.352 1.00 58.84 88 TRP A O 1
ATOM 715 N N . ASN A 1 89 ? 18.381 -8.920 -23.592 1.00 57.44 89 ASN A N 1
ATOM 716 C CA . ASN A 1 89 ? 17.753 -9.124 -24.904 1.00 57.44 89 ASN A CA 1
ATOM 717 C C . ASN A 1 89 ? 17.414 -10.587 -25.223 1.00 57.44 89 ASN A C 1
ATOM 719 O O . ASN A 1 89 ? 17.133 -10.914 -26.376 1.00 57.44 89 ASN A O 1
ATOM 723 N N . LYS A 1 90 ? 17.423 -11.489 -24.236 1.00 64.44 90 LYS A N 1
ATOM 724 C CA . LYS A 1 90 ? 16.849 -12.819 -24.435 1.00 64.44 90 LYS A CA 1
ATOM 725 C C . LYS A 1 90 ? 15.328 -12.660 -24.460 1.00 64.44 90 LYS A C 1
ATOM 727 O O . LYS A 1 90 ? 14.671 -12.752 -23.428 1.00 64.44 90 LYS A O 1
ATOM 732 N N . VAL A 1 91 ? 14.804 -12.333 -25.639 1.00 67.56 91 VAL A N 1
ATOM 733 C CA . VAL A 1 91 ? 13.372 -12.168 -25.889 1.00 67.56 91 VAL A CA 1
ATOM 734 C C . VAL A 1 91 ? 12.684 -13.468 -25.490 1.00 67.56 91 VAL A C 1
ATOM 736 O O . VAL A 1 91 ? 13.003 -14.536 -26.013 1.00 67.56 91 VAL A O 1
ATOM 739 N N . SER A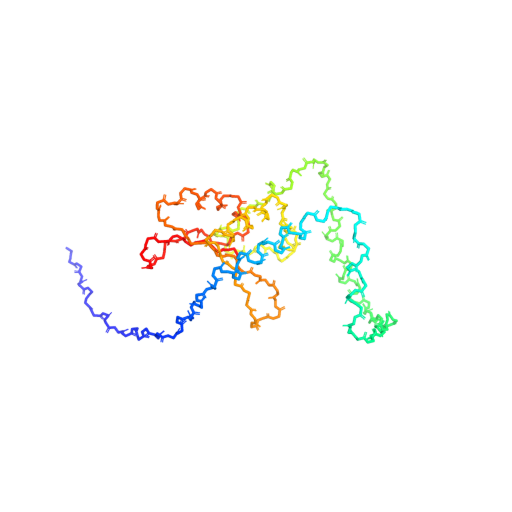 1 92 ? 11.792 -13.380 -24.505 1.00 70.75 92 SER A N 1
ATOM 740 C CA . SER A 1 92 ? 10.937 -14.499 -24.127 1.00 70.75 92 SER A CA 1
ATOM 741 C C . SER A 1 92 ? 10.054 -14.861 -25.320 1.00 70.75 92 SER A C 1
ATOM 743 O O . SER A 1 92 ? 9.434 -13.985 -25.915 1.00 70.75 92 SER A O 1
ATOM 745 N N . THR A 1 93 ? 9.998 -16.141 -25.680 1.00 81.31 93 THR A N 1
ATOM 746 C CA . THR A 1 93 ? 9.140 -16.644 -26.764 1.00 81.31 93 THR A CA 1
ATOM 747 C C . THR A 1 93 ? 7.682 -16.823 -26.335 1.00 81.31 93 THR A C 1
ATOM 749 O O . THR A 1 93 ? 6.864 -17.223 -27.161 1.00 81.31 93 THR A O 1
ATOM 752 N N . CYS A 1 94 ? 7.339 -16.559 -25.067 1.00 71.75 94 CYS A N 1
ATOM 753 C CA . CYS A 1 94 ? 5.961 -16.656 -24.587 1.00 71.75 94 CYS A CA 1
ATOM 754 C C . CYS A 1 94 ? 5.084 -15.601 -25.270 1.00 71.75 94 CYS A C 1
ATOM 756 O O . CYS A 1 94 ? 5.289 -14.403 -25.081 1.00 71.75 94 CYS A O 1
ATOM 758 N N . LYS A 1 95 ? 4.100 -16.070 -26.045 1.00 80.31 95 LYS A N 1
ATOM 759 C CA . LYS A 1 95 ? 3.069 -15.255 -26.710 1.00 80.31 95 LYS A CA 1
ATOM 760 C C . LYS A 1 95 ? 1.730 -15.255 -25.966 1.00 80.31 95 LYS A C 1
ATOM 762 O O . LYS A 1 95 ? 0.757 -14.714 -26.480 1.00 80.31 95 LYS A O 1
ATOM 767 N N . ASP A 1 96 ? 1.673 -15.865 -24.787 1.00 84.38 96 ASP A N 1
ATOM 768 C CA . ASP A 1 96 ? 0.434 -15.942 -24.026 1.00 84.38 96 ASP A CA 1
ATOM 769 C C . ASP A 1 96 ? 0.029 -14.561 -23.515 1.00 84.38 96 ASP A C 1
ATOM 771 O O . ASP A 1 96 ? 0.833 -13.812 -22.952 1.00 84.38 96 ASP A O 1
ATOM 775 N N . ILE A 1 97 ? -1.244 -14.231 -23.722 1.00 82.38 97 ILE A N 1
ATOM 776 C CA . ILE A 1 97 ? -1.868 -13.034 -23.171 1.00 82.38 97 ILE A CA 1
ATOM 777 C C . ILE A 1 97 ? -2.123 -13.318 -21.693 1.00 82.38 97 ILE A C 1
ATOM 779 O O . ILE A 1 97 ? -2.957 -14.150 -21.343 1.00 82.38 97 ILE A O 1
ATOM 783 N N . VAL A 1 98 ? -1.381 -12.637 -20.825 1.00 78.56 98 VAL A N 1
ATOM 784 C CA . VAL A 1 98 ? -1.480 -12.797 -19.373 1.00 78.56 98 VAL A CA 1
ATOM 785 C C . VAL A 1 98 ? -2.117 -11.548 -18.780 1.00 78.56 98 VAL A C 1
ATOM 787 O O . VAL A 1 98 ? -1.733 -10.425 -19.112 1.00 78.56 98 VAL A O 1
ATOM 790 N N . VAL A 1 99 ? -3.093 -11.740 -17.892 1.00 78.38 99 VAL A N 1
ATOM 791 C CA . VAL A 1 99 ? -3.736 -10.639 -17.168 1.00 78.38 99 VAL A CA 1
ATOM 792 C C . VAL A 1 99 ? -2.684 -9.910 -16.329 1.00 78.38 99 VAL A C 1
ATOM 794 O O . VAL A 1 99 ? -1.928 -10.531 -15.578 1.00 78.38 99 VAL A O 1
ATOM 797 N N . TYR A 1 100 ? -2.623 -8.582 -16.446 1.00 71.25 100 TYR A N 1
ATOM 798 C CA . TYR A 1 100 ? -1.706 -7.775 -15.643 1.00 71.25 100 TYR A CA 1
ATOM 799 C C . TYR A 1 100 ? -1.926 -8.057 -14.150 1.00 71.25 100 TYR A C 1
ATOM 801 O O . TYR A 1 100 ? -3.053 -8.024 -13.664 1.00 71.25 100 TYR A O 1
ATOM 809 N N . GLY A 1 101 ? -0.847 -8.351 -13.423 1.00 69.50 101 GLY A N 1
ATOM 810 C CA . GLY A 1 101 ? -0.918 -8.672 -11.997 1.00 69.50 101 GLY A CA 1
ATOM 811 C C . GLY A 1 101 ? -0.892 -10.158 -11.651 1.00 69.50 101 GLY A C 1
ATOM 812 O O . GLY A 1 101 ? -0.448 -10.491 -10.558 1.00 69.50 101 GLY A O 1
ATOM 813 N N . SER A 1 102 ? -1.248 -11.069 -12.564 1.00 73.69 102 SER A N 1
ATOM 814 C CA . SER A 1 102 ? -1.331 -12.503 -12.226 1.00 73.69 102 SER A CA 1
ATOM 815 C C . SER A 1 102 ? 0.025 -13.146 -11.900 1.00 73.69 102 SER A C 1
ATOM 817 O O . SER A 1 102 ? 0.083 -14.160 -11.214 1.00 73.69 102 SER A O 1
ATOM 819 N N . ASN A 1 103 ? 1.121 -12.545 -12.373 1.00 74.06 103 ASN A N 1
ATOM 820 C CA . ASN A 1 103 ? 2.493 -12.983 -12.096 1.00 74.06 103 ASN A CA 1
ATOM 821 C C . ASN A 1 103 ? 3.136 -12.248 -10.910 1.00 74.06 103 ASN A C 1
ATOM 823 O O . ASN A 1 103 ? 4.309 -12.475 -10.604 1.00 74.06 103 ASN A O 1
ATOM 827 N N . LEU A 1 104 ? 2.409 -11.332 -10.268 1.00 74.38 104 LEU A N 1
ATOM 828 C CA . LEU A 1 104 ? 2.910 -10.586 -9.123 1.00 74.38 104 LEU A CA 1
ATOM 829 C C . LEU A 1 104 ? 2.580 -11.415 -7.881 1.00 74.38 104 LEU A C 1
ATOM 831 O O . LEU A 1 104 ? 1.422 -11.585 -7.524 1.00 74.38 104 LEU A O 1
ATOM 835 N N . SER A 1 105 ? 3.588 -11.978 -7.218 1.00 74.44 105 SER A N 1
ATOM 836 C CA . SER A 1 105 ? 3.373 -12.605 -5.912 1.00 74.44 105 SER A CA 1
ATOM 837 C C . SER A 1 105 ? 3.083 -11.529 -4.861 1.00 74.44 105 SER A C 1
ATOM 839 O O . SER A 1 105 ? 3.408 -10.355 -5.051 1.00 74.44 105 SER A O 1
ATOM 841 N N . SER A 1 106 ? 2.489 -11.906 -3.729 1.00 72.62 106 SER A N 1
ATOM 842 C CA . SER A 1 106 ? 2.369 -10.977 -2.601 1.00 72.62 106 SER A CA 1
ATOM 843 C C . SER A 1 106 ? 3.761 -10.516 -2.139 1.00 72.62 106 SER A C 1
ATOM 845 O O . SER A 1 106 ? 4.697 -11.317 -2.063 1.00 72.62 106 SER A O 1
ATOM 847 N N . GLY A 1 107 ? 3.905 -9.222 -1.830 1.00 72.88 107 GLY A N 1
ATOM 848 C CA . GLY A 1 107 ? 5.141 -8.648 -1.277 1.00 72.88 107 GLY A CA 1
ATOM 849 C C . GLY A 1 107 ? 5.353 -8.974 0.207 1.00 72.88 107 GLY A C 1
ATOM 850 O O . GLY A 1 107 ? 6.391 -8.649 0.788 1.00 72.88 107 GLY A O 1
ATOM 851 N N . VAL A 1 108 ? 4.372 -9.633 0.817 1.00 78.38 108 VAL A N 1
ATOM 852 C CA . VAL A 1 108 ? 4.273 -9.879 2.250 1.00 78.38 108 VAL A CA 1
ATOM 853 C C . VAL A 1 108 ? 5.247 -10.968 2.685 1.00 78.38 108 VAL A C 1
ATOM 855 O O . VAL A 1 108 ? 5.332 -12.028 2.072 1.00 78.38 108 VAL A O 1
ATOM 858 N N . GLY A 1 109 ? 6.013 -10.709 3.748 1.00 69.00 109 GLY A N 1
ATOM 859 C CA . GLY A 1 109 ? 6.954 -11.688 4.314 1.00 69.00 109 GLY A CA 1
ATOM 860 C C . GLY A 1 109 ? 8.182 -11.979 3.441 1.00 69.00 109 GLY A C 1
ATOM 861 O O . GLY A 1 109 ? 9.073 -12.723 3.850 1.00 69.00 109 GLY A O 1
ATOM 862 N N . SER A 1 110 ? 8.285 -11.359 2.263 1.00 65.31 110 SER A N 1
ATOM 863 C CA . SER A 1 110 ? 9.448 -11.496 1.394 1.00 65.31 110 SER A CA 1
ATOM 864 C C . SER A 1 110 ? 10.644 -10.759 2.001 1.00 65.31 110 SER A C 1
ATOM 866 O O . SER A 1 110 ? 10.734 -9.530 1.968 1.00 65.31 110 SER A O 1
ATOM 868 N N . ALA A 1 111 ? 11.602 -11.516 2.549 1.00 50.62 111 ALA A N 1
ATOM 869 C CA . ALA A 1 111 ? 12.851 -10.970 3.095 1.00 50.62 111 ALA A CA 1
ATOM 870 C C . ALA A 1 111 ? 13.659 -10.188 2.039 1.00 50.62 111 ALA A C 1
ATOM 872 O O . ALA A 1 111 ? 14.369 -9.233 2.360 1.00 50.62 111 ALA A O 1
ATOM 873 N N . LYS A 1 112 ? 13.521 -10.564 0.760 1.00 56.59 112 LYS A N 1
ATOM 874 C CA . LYS A 1 112 ? 14.031 -9.800 -0.379 1.00 56.59 112 LYS A CA 1
ATOM 875 C C . LYS A 1 112 ? 12.929 -8.893 -0.904 1.00 56.59 112 LYS A C 1
ATOM 877 O O . LYS A 1 112 ? 11.927 -9.361 -1.430 1.00 56.59 112 LYS A O 1
ATOM 882 N N . GLN A 1 113 ? 13.161 -7.589 -0.783 1.00 63.47 113 GLN A N 1
ATOM 883 C CA . GLN A 1 113 ? 12.389 -6.578 -1.494 1.00 63.47 113 GLN A CA 1
ATOM 884 C C . GLN A 1 113 ? 12.308 -6.959 -2.976 1.00 63.47 113 GLN A C 1
ATOM 886 O O . GLN A 1 113 ? 13.316 -7.368 -3.563 1.00 63.47 113 GLN A O 1
ATOM 891 N N . LEU A 1 114 ? 11.125 -6.799 -3.574 1.00 69.38 114 LEU A N 1
ATOM 892 C CA . LEU A 1 114 ? 10.968 -6.819 -5.027 1.00 69.38 114 LEU A CA 1
ATOM 893 C C . LEU A 1 114 ? 12.072 -5.951 -5.645 1.00 69.38 114 LEU A C 1
ATOM 895 O O . LEU A 1 114 ? 12.388 -4.873 -5.130 1.00 69.38 114 LEU A O 1
ATOM 899 N N . SER A 1 115 ? 12.717 -6.440 -6.709 1.00 70.94 115 SER A N 1
ATOM 900 C CA . SER A 1 115 ? 13.813 -5.681 -7.317 1.00 70.94 115 SER A CA 1
ATOM 901 C C . SER A 1 115 ? 13.299 -4.303 -7.744 1.00 70.94 115 SER A C 1
ATOM 903 O O . SER A 1 115 ? 12.161 -4.190 -8.195 1.00 70.94 115 SER A O 1
ATOM 905 N N . LYS A 1 116 ? 14.129 -3.255 -7.638 1.00 73.06 116 LYS A N 1
ATOM 906 C CA . LYS A 1 116 ? 13.721 -1.887 -8.018 1.00 73.06 116 LYS A CA 1
ATOM 907 C C . LYS A 1 116 ? 13.095 -1.821 -9.416 1.00 73.06 116 LYS A C 1
ATOM 909 O O . LYS A 1 116 ? 12.189 -1.036 -9.628 1.00 73.06 116 LYS A O 1
ATOM 914 N N . HIS A 1 117 ? 13.550 -2.667 -10.341 1.00 74.44 117 HIS A N 1
ATOM 915 C CA . HIS A 1 117 ? 12.987 -2.757 -11.688 1.00 74.44 117 HIS A CA 1
ATOM 916 C 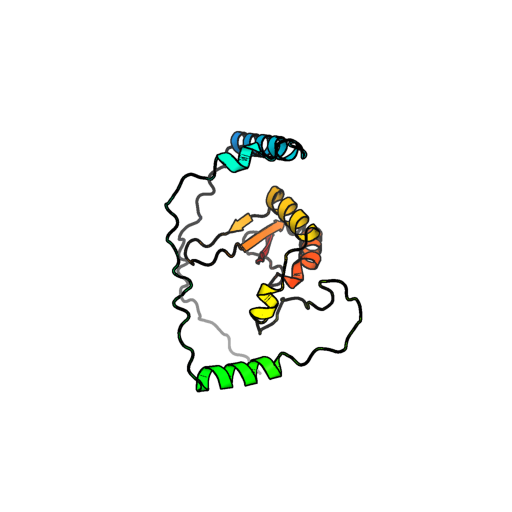C . HIS A 1 117 ? 11.530 -3.205 -11.659 1.00 74.44 117 HIS A C 1
ATOM 918 O O . HIS A 1 117 ? 10.687 -2.532 -12.228 1.00 74.44 117 HIS A O 1
ATOM 924 N N . VAL A 1 118 ? 11.229 -4.284 -10.933 1.00 75.81 118 VAL A N 1
ATOM 925 C CA . VAL A 1 118 ? 9.850 -4.755 -10.763 1.00 75.81 118 VAL A CA 1
ATOM 926 C C . VAL A 1 118 ? 9.034 -3.694 -10.023 1.00 75.81 118 VAL A C 1
ATOM 928 O O . VAL A 1 118 ? 7.924 -3.412 -10.442 1.00 75.81 118 VAL A O 1
ATOM 931 N N . TYR A 1 119 ? 9.609 -3.025 -9.011 1.00 74.00 119 TYR A N 1
ATOM 932 C CA . TYR A 1 119 ? 8.956 -1.911 -8.308 1.00 74.00 119 TYR A CA 1
ATOM 933 C C . TYR A 1 119 ? 8.485 -0.798 -9.266 1.00 74.00 119 TYR A C 1
ATOM 935 O O . TYR A 1 119 ? 7.339 -0.376 -9.197 1.00 74.00 119 TYR A O 1
ATOM 943 N N . TYR A 1 120 ? 9.341 -0.374 -10.203 1.00 75.25 120 TYR A N 1
ATOM 944 C CA . TYR A 1 120 ? 8.989 0.633 -11.214 1.00 75.25 120 TYR A CA 1
ATOM 945 C C . TYR A 1 120 ? 8.005 0.136 -12.280 1.00 75.25 120 TYR A C 1
ATOM 947 O O . TYR A 1 120 ? 7.425 0.955 -12.986 1.00 75.25 120 TYR A O 1
ATOM 955 N N . MET A 1 121 ? 7.820 -1.180 -12.412 1.00 75.12 121 MET A N 1
ATOM 956 C CA . MET A 1 121 ? 6.801 -1.755 -13.293 1.00 75.12 121 MET A CA 1
ATOM 957 C C . MET A 1 121 ? 5.417 -1.788 -12.640 1.00 75.12 121 MET A C 1
ATOM 959 O O . MET A 1 121 ? 4.435 -1.939 -13.361 1.00 75.12 121 MET A O 1
ATOM 963 N N . TYR A 1 122 ? 5.313 -1.634 -11.313 1.00 76.12 122 TYR A N 1
ATOM 964 C CA . TYR A 1 122 ? 4.014 -1.547 -10.651 1.00 76.12 122 TYR A CA 1
ATOM 965 C C . TYR A 1 122 ? 3.378 -0.182 -10.916 1.00 76.12 122 TYR A C 1
ATOM 967 O O . TYR A 1 122 ? 3.604 0.789 -10.196 1.00 76.12 122 TYR A O 1
ATOM 975 N N . GLY A 1 123 ? 2.532 -0.131 -11.939 1.00 82.50 123 GLY A N 1
ATOM 976 C CA . GLY A 1 123 ? 1.459 0.852 -12.014 1.00 82.50 123 GLY A CA 1
ATOM 977 C C . GLY A 1 123 ? 0.326 0.456 -11.071 1.00 82.50 123 GLY A C 1
ATOM 978 O O . GLY A 1 123 ? 0.070 -0.738 -10.874 1.00 82.50 123 GLY A O 1
ATOM 979 N N . LEU A 1 124 ? -0.339 1.449 -10.482 1.00 85.75 124 LEU A N 1
ATOM 980 C CA . LEU A 1 124 ? -1.549 1.238 -9.697 1.00 85.75 124 LEU A CA 1
ATOM 981 C C . LEU A 1 124 ? -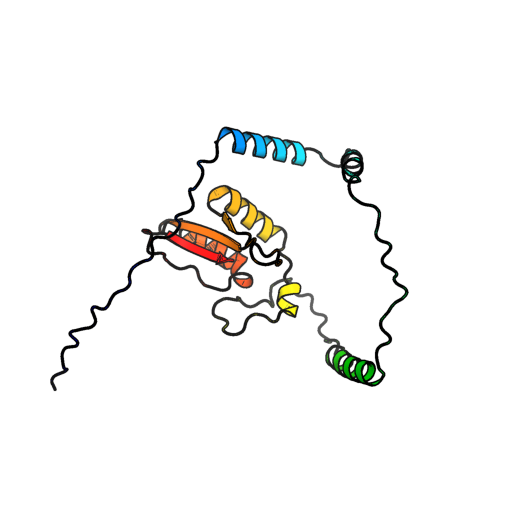2.744 1.266 -10.672 1.00 85.75 124 LEU A C 1
ATOM 983 O O . LEU A 1 124 ? -3.004 2.317 -11.257 1.00 85.75 124 LEU A O 1
ATOM 987 N N . PRO A 1 125 ? -3.411 0.130 -10.943 1.00 88.56 125 PRO A N 1
ATOM 988 C CA . PRO A 1 125 ? -4.541 0.073 -11.863 1.00 88.56 125 PRO A CA 1
ATOM 989 C C . PRO A 1 125 ? -5.713 0.903 -11.331 1.00 88.56 125 PRO A C 1
ATOM 991 O O . PRO A 1 125 ? -5.896 1.014 -10.116 1.00 88.56 125 PRO A O 1
ATOM 994 N N . SER A 1 126 ? -6.542 1.433 -12.236 1.00 90.81 126 SER A N 1
ATOM 995 C CA . SER A 1 126 ? -7.642 2.352 -11.901 1.00 90.81 126 SER A CA 1
ATOM 996 C C . SER A 1 126 ? -8.567 1.808 -10.809 1.00 90.81 126 SER A C 1
ATOM 998 O O . SER A 1 126 ? -8.853 2.510 -9.849 1.00 90.81 126 SER A O 1
ATOM 1000 N N . PHE A 1 127 ? -8.918 0.520 -10.872 1.00 91.62 127 PHE A N 1
ATOM 1001 C CA . PHE A 1 127 ? -9.738 -0.137 -9.849 1.00 91.62 127 PHE A CA 1
ATOM 1002 C C . PHE A 1 127 ? -9.126 -0.056 -8.439 1.00 91.62 127 PHE A C 1
ATOM 1004 O O . PHE A 1 127 ? -9.801 0.289 -7.474 1.00 91.62 127 PHE A O 1
ATOM 1011 N N . GLN A 1 128 ? -7.831 -0.350 -8.299 1.00 91.44 128 GLN A N 1
ATOM 1012 C CA . GLN A 1 128 ? -7.169 -0.282 -6.993 1.00 91.44 128 GLN A CA 1
ATOM 1013 C C . GLN A 1 128 ? -7.014 1.165 -6.524 1.00 91.44 128 GLN A C 1
ATOM 1015 O O . GLN A 1 128 ? -7.070 1.426 -5.323 1.00 91.44 128 GLN A O 1
ATOM 1020 N N . LEU A 1 129 ? -6.847 2.104 -7.458 1.00 92.00 129 LEU A N 1
ATOM 1021 C CA . LEU A 1 129 ? -6.760 3.525 -7.148 1.00 92.00 129 LEU A CA 1
ATOM 1022 C C . LEU A 1 129 ? -8.085 4.036 -6.577 1.00 92.00 129 LEU A C 1
ATOM 1024 O O . LEU A 1 129 ? -8.078 4.689 -5.540 1.00 92.00 129 LEU A O 1
ATOM 1028 N N . GLU A 1 130 ? -9.208 3.689 -7.200 1.00 94.44 130 GLU A N 1
ATOM 1029 C CA . GLU A 1 130 ? -10.551 4.034 -6.721 1.00 94.44 130 GLU A CA 1
ATOM 1030 C C . GLU A 1 130 ? -10.823 3.457 -5.326 1.00 94.44 130 GLU A C 1
ATOM 1032 O O . GLU A 1 130 ? -11.298 4.175 -4.445 1.00 94.44 130 GLU A O 1
ATOM 1037 N N . VAL A 1 131 ? -10.435 2.198 -5.084 1.00 93.31 131 VAL A N 1
ATOM 1038 C CA . VAL A 1 131 ? -10.521 1.577 -3.750 1.00 93.31 131 VAL A CA 1
ATOM 1039 C C . VAL A 1 131 ? -9.694 2.360 -2.726 1.00 93.31 131 VAL A C 1
ATOM 1041 O O . VAL A 1 131 ? -10.188 2.658 -1.638 1.00 93.31 131 VAL A O 1
ATOM 1044 N N . LEU A 1 132 ? -8.456 2.739 -3.059 1.00 93.06 132 LEU A N 1
ATOM 1045 C CA . LEU A 1 132 ? -7.611 3.537 -2.166 1.00 93.06 132 LEU A CA 1
ATOM 1046 C C . LEU A 1 132 ? -8.185 4.935 -1.913 1.00 93.06 132 LEU A C 1
ATOM 1048 O O . LEU A 1 132 ? -8.122 5.403 -0.779 1.00 93.06 132 LEU A O 1
ATOM 1052 N N . ILE A 1 133 ? -8.765 5.585 -2.926 1.00 94.38 133 ILE A N 1
ATOM 1053 C CA . ILE A 1 133 ? -9.424 6.891 -2.783 1.00 94.38 133 ILE A CA 1
ATOM 1054 C C . ILE A 1 133 ? -10.636 6.773 -1.853 1.00 94.38 133 ILE A C 1
ATOM 1056 O O . ILE A 1 133 ? -10.770 7.573 -0.929 1.00 94.38 133 ILE A O 1
ATOM 1060 N N . GLY A 1 134 ? -11.482 5.756 -2.033 1.00 94.06 134 GLY A N 1
ATOM 1061 C CA . GLY A 1 134 ? -12.628 5.516 -1.153 1.00 94.06 134 GLY A CA 1
ATOM 1062 C C . GLY A 1 134 ? -12.207 5.282 0.300 1.00 94.06 134 GLY A C 1
ATOM 1063 O O . GLY A 1 134 ? -12.774 5.869 1.221 1.00 94.06 134 GLY A O 1
ATOM 1064 N N . LEU A 1 135 ? -11.152 4.494 0.516 1.00 93.62 135 LEU A N 1
ATOM 1065 C CA . LEU A 1 135 ? -10.609 4.272 1.857 1.00 93.62 135 LEU A CA 1
ATOM 1066 C C . LEU A 1 135 ? -10.001 5.540 2.454 1.00 93.62 135 LEU A C 1
ATOM 1068 O O . LEU A 1 135 ? -10.186 5.787 3.643 1.00 93.62 135 LEU A O 1
ATOM 1072 N N . LEU A 1 136 ? -9.305 6.340 1.644 1.00 94.06 136 LEU A N 1
ATOM 1073 C CA . LEU A 1 136 ? -8.732 7.621 2.052 1.00 94.06 136 LEU A CA 1
ATOM 1074 C C . LEU A 1 136 ? -9.808 8.622 2.494 1.00 94.06 136 LEU A C 1
ATOM 1076 O O . LEU A 1 136 ? -9.556 9.414 3.397 1.00 94.06 136 LEU A O 1
ATOM 1080 N N . LEU A 1 137 ? -10.991 8.581 1.877 1.00 94.19 137 LEU A N 1
ATOM 1081 C CA . LEU A 1 137 ? -12.132 9.420 2.253 1.00 94.19 137 LEU A CA 1
ATOM 1082 C C . LEU A 1 137 ? -12.846 8.942 3.530 1.00 94.19 137 LEU A C 1
ATOM 1084 O O . LEU A 1 137 ? -13.498 9.755 4.179 1.00 94.19 137 LEU A O 1
ATOM 1088 N N . SER A 1 138 ? -12.729 7.657 3.886 1.00 90.75 138 SER A N 1
ATOM 1089 C CA . SER A 1 138 ? -13.345 7.077 5.090 1.00 90.75 138 SER A CA 1
ATOM 1090 C C . SER A 1 138 ? -12.425 7.187 6.311 1.00 90.75 138 SER A C 1
ATOM 1092 O O . SER A 1 138 ? -12.575 8.089 7.128 1.00 90.75 138 SER A O 1
ATOM 1094 N N . ASP A 1 139 ? -11.453 6.275 6.428 1.00 88.94 139 ASP A N 1
ATOM 1095 C CA . ASP A 1 139 ? -10.621 6.086 7.632 1.00 88.94 139 ASP A CA 1
ATOM 1096 C C . ASP A 1 139 ? -9.125 5.914 7.309 1.00 88.94 139 ASP A C 1
ATOM 1098 O O . ASP A 1 139 ? -8.300 5.614 8.182 1.00 88.94 139 ASP A O 1
ATOM 1102 N N . GLY A 1 140 ? -8.762 6.045 6.034 1.00 90.69 140 GLY A N 1
ATOM 1103 C CA . GLY A 1 140 ? -7.390 5.991 5.560 1.00 90.69 140 GLY A CA 1
ATOM 1104 C C . GLY A 1 140 ? -6.665 7.321 5.753 1.00 90.69 140 GLY A C 1
ATOM 1105 O O . GLY A 1 140 ? -7.265 8.391 5.789 1.00 90.69 140 GLY A O 1
ATOM 1106 N N . TRP A 1 141 ? -5.340 7.273 5.842 1.00 91.94 141 TRP A N 1
ATOM 1107 C CA . TRP A 1 141 ? -4.494 8.465 5.819 1.00 91.94 141 TRP A CA 1
ATOM 1108 C C . TRP A 1 141 ? -3.269 8.243 4.939 1.00 91.94 141 TRP A C 1
ATOM 1110 O O . TRP A 1 141 ? -2.787 7.124 4.763 1.00 91.94 141 TRP A O 1
ATOM 1120 N N . LEU A 1 142 ? -2.729 9.341 4.414 1.00 90.62 142 LEU A N 1
ATOM 1121 C CA . LEU A 1 142 ? -1.486 9.350 3.651 1.00 90.62 142 LEU A CA 1
ATOM 1122 C C . LEU A 1 142 ? -0.396 10.078 4.431 1.00 90.62 142 LEU A C 1
ATOM 1124 O O . LEU A 1 142 ? -0.599 11.181 4.939 1.00 90.62 142 LEU A O 1
ATOM 1128 N N . ILE A 1 143 ? 0.785 9.469 4.499 1.00 87.38 143 ILE A N 1
ATOM 1129 C CA . ILE A 1 143 ? 1.987 10.086 5.059 1.00 87.38 143 ILE A CA 1
ATOM 1130 C C . ILE A 1 143 ? 2.969 10.319 3.921 1.00 87.38 143 ILE A C 1
ATOM 1132 O O . ILE A 1 143 ? 3.440 9.374 3.294 1.00 87.38 143 ILE A O 1
ATOM 1136 N N . ILE A 1 144 ? 3.307 11.582 3.683 1.00 86.56 144 ILE A N 1
ATOM 1137 C CA . ILE A 1 144 ? 4.354 11.969 2.739 1.00 86.56 144 ILE A CA 1
ATOM 1138 C C . ILE A 1 144 ? 5.572 12.389 3.561 1.00 86.56 144 ILE A C 1
ATOM 1140 O O . ILE A 1 144 ? 5.554 13.413 4.251 1.00 86.56 144 ILE A O 1
ATOM 1144 N N . ASP A 1 145 ? 6.631 11.580 3.516 1.00 79.44 145 ASP A N 1
ATOM 1145 C CA . ASP A 1 145 ? 7.869 11.850 4.247 1.00 79.44 145 ASP A CA 1
ATOM 1146 C C . ASP A 1 145 ? 8.616 13.035 3.613 1.00 79.44 145 ASP A C 1
ATOM 1148 O O . ASP A 1 145 ? 9.410 12.874 2.692 1.00 79.44 145 ASP A O 1
ATOM 1152 N N . LYS A 1 146 ? 8.433 14.244 4.162 1.00 71.75 146 LYS A N 1
ATOM 1153 C CA . LYS A 1 146 ? 9.124 15.471 3.701 1.00 71.75 146 LYS A CA 1
ATOM 1154 C C . LYS A 1 146 ? 10.655 15.414 3.820 1.00 71.75 146 LYS A C 1
ATOM 1156 O O . LYS A 1 146 ? 11.353 16.257 3.266 1.00 71.75 146 LYS A O 1
ATOM 1161 N N . LYS A 1 147 ? 11.180 14.463 4.600 1.00 67.31 147 LYS A N 1
ATOM 1162 C CA . LYS A 1 147 ? 12.606 14.356 4.943 1.00 67.31 147 LYS A CA 1
ATOM 1163 C C . LYS A 1 147 ? 13.456 13.795 3.802 1.00 67.31 147 LYS A C 1
ATOM 1165 O O . LYS A 1 147 ? 14.641 14.104 3.718 1.00 67.31 147 LYS A O 1
ATOM 1170 N N . TYR A 1 148 ? 12.870 12.972 2.941 1.00 59.19 148 TYR A N 1
ATOM 1171 C CA . TYR A 1 148 ? 13.561 12.386 1.802 1.00 59.19 148 TYR A CA 1
ATOM 1172 C C . TYR A 1 148 ? 13.006 13.032 0.531 1.00 59.19 148 TYR A C 1
ATOM 1174 O O . TYR A 1 148 ? 11.799 13.172 0.394 1.00 59.19 148 TYR A O 1
ATOM 1182 N N . ARG A 1 149 ? 13.861 13.377 -0.442 1.00 55.22 149 ARG A N 1
ATOM 1183 C CA . ARG A 1 149 ? 13.427 13.811 -1.793 1.00 55.22 149 ARG A CA 1
ATOM 1184 C C . ARG A 1 149 ? 12.602 12.745 -2.546 1.00 55.22 149 ARG A C 1
ATOM 1186 O O . ARG A 1 149 ? 12.247 12.954 -3.699 1.00 55.22 149 ARG A O 1
ATOM 1193 N N . SER A 1 150 ? 12.342 11.587 -1.937 1.00 58.19 150 SER A N 1
ATOM 1194 C CA . SER A 1 150 ? 11.509 10.530 -2.497 1.00 58.19 150 SER A CA 1
ATOM 1195 C C . SER A 1 150 ? 10.032 10.847 -2.279 1.00 58.19 150 SER A C 1
ATOM 1197 O O . SER A 1 150 ? 9.563 10.870 -1.143 1.00 58.19 150 SER A O 1
ATOM 1199 N N . VAL A 1 151 ? 9.299 11.008 -3.377 1.00 65.06 151 VAL A N 1
ATOM 1200 C CA . VAL A 1 151 ? 7.859 11.322 -3.451 1.00 65.06 151 VAL A CA 1
ATOM 1201 C C . VAL A 1 151 ? 6.982 10.099 -3.110 1.00 65.06 151 VAL A C 1
ATOM 1203 O O . VAL A 1 151 ? 5.880 9.939 -3.618 1.00 65.06 151 VAL A O 1
ATOM 1206 N N . ASN A 1 152 ? 7.465 9.187 -2.264 1.00 74.81 152 ASN A N 1
ATOM 1207 C CA . ASN A 1 152 ? 6.735 7.961 -1.954 1.00 74.81 152 ASN A CA 1
ATOM 1208 C C . ASN A 1 152 ? 5.812 8.220 -0.764 1.00 74.81 152 ASN A C 1
ATOM 1210 O O . ASN A 1 152 ? 6.268 8.310 0.379 1.00 74.81 152 ASN A O 1
ATOM 1214 N N . ALA A 1 153 ? 4.519 8.355 -1.046 1.00 84.25 153 ALA A N 1
ATOM 1215 C CA . ALA A 1 153 ? 3.490 8.402 -0.021 1.00 84.25 153 ALA A CA 1
ATOM 1216 C C . ALA A 1 153 ? 3.288 7.005 0.582 1.00 84.25 153 ALA A C 1
ATOM 1218 O O . ALA A 1 153 ? 3.324 6.007 -0.135 1.00 84.25 153 ALA A O 1
ATOM 1219 N N . ARG A 1 154 ? 3.073 6.942 1.897 1.00 86.69 154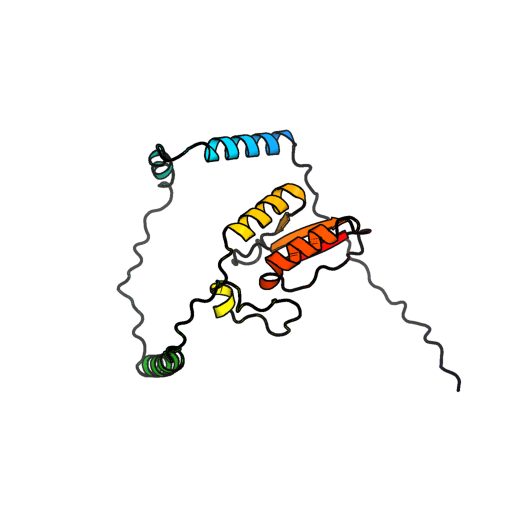 ARG A N 1
ATOM 1220 C CA . ARG A 1 154 ? 2.642 5.725 2.590 1.00 86.69 154 ARG A CA 1
ATOM 1221 C C . ARG A 1 154 ? 1.165 5.815 2.880 1.00 86.69 154 ARG A C 1
ATOM 1223 O O . ARG A 1 154 ? 0.731 6.802 3.480 1.00 86.69 154 ARG A O 1
ATOM 1230 N N . PHE A 1 155 ? 0.424 4.791 2.494 1.00 90.50 155 PHE A N 1
ATOM 1231 C CA . PHE A 1 155 ? -0.994 4.698 2.804 1.00 90.50 155 PHE A CA 1
ATOM 1232 C C . PHE A 1 155 ? -1.182 3.879 4.075 1.00 90.50 155 PHE A C 1
ATOM 1234 O O . PHE A 1 155 ? -0.640 2.782 4.204 1.00 90.50 155 PHE A O 1
ATOM 1241 N N . GLY A 1 156 ? -1.915 4.438 5.029 1.00 91.19 156 GLY A N 1
ATOM 1242 C CA . GLY A 1 156 ? -2.273 3.792 6.278 1.00 91.19 156 GLY A CA 1
ATOM 1243 C C . GLY A 1 156 ? -3.780 3.625 6.384 1.00 91.19 156 GLY A C 1
ATOM 1244 O O . GLY A 1 156 ? -4.518 4.555 6.075 1.00 91.19 156 GLY A O 1
ATOM 1245 N N . LEU A 1 157 ? -4.231 2.463 6.848 1.00 91.06 157 LEU A N 1
ATOM 1246 C CA . LEU A 1 157 ? -5.627 2.217 7.208 1.00 91.06 157 LEU A CA 1
ATOM 1247 C C . LEU A 1 157 ? -5.698 1.685 8.639 1.00 91.06 157 LEU A C 1
ATOM 1249 O O . LEU A 1 157 ? -4.910 0.814 9.019 1.00 91.06 157 LEU A O 1
ATOM 1253 N N . LYS A 1 158 ? -6.643 2.216 9.418 1.00 89.00 158 LYS A N 1
ATOM 1254 C CA . LYS A 1 158 ? -6.876 1.892 10.826 1.00 89.00 158 LYS A CA 1
ATOM 1255 C C . LYS A 1 158 ? -8.351 1.547 10.983 1.00 89.00 158 LYS A C 1
ATOM 1257 O O . LYS A 1 158 ? -9.196 2.410 10.794 1.00 89.00 158 LYS A O 1
ATOM 1262 N N . GLN A 1 159 ? -8.651 0.294 11.315 1.00 89.25 159 GLN A N 1
ATOM 1263 C CA . GLN A 1 159 ? -10.024 -0.201 11.484 1.00 89.25 159 GLN A CA 1
ATOM 1264 C C . GLN A 1 159 ? -10.166 -1.028 12.757 1.00 89.25 159 GLN A C 1
ATOM 1266 O O . GLN A 1 159 ? -9.229 -1.737 13.141 1.00 89.25 159 GLN A O 1
ATOM 1271 N N . SER A 1 160 ? -11.335 -0.938 13.399 1.00 89.50 160 SER A N 1
ATOM 1272 C CA . SER A 1 160 ? -11.660 -1.729 14.590 1.00 89.50 160 SER A CA 1
ATOM 1273 C C . SER A 1 160 ? -11.596 -3.231 14.293 1.00 89.50 160 SER A C 1
ATOM 1275 O O . SER A 1 160 ? -11.736 -3.660 13.144 1.00 89.50 160 SER A O 1
ATOM 1277 N N . ILE A 1 161 ? -11.407 -4.053 15.329 1.00 87.44 161 ILE A N 1
ATOM 1278 C CA . ILE A 1 161 ? -11.385 -5.517 15.180 1.00 87.44 161 ILE A CA 1
ATOM 1279 C C . ILE A 1 161 ? -12.697 -6.056 14.576 1.00 87.44 161 ILE A C 1
ATOM 1281 O O . ILE A 1 161 ? -12.677 -7.021 13.818 1.00 87.44 161 ILE A O 1
ATOM 1285 N N . ILE A 1 162 ? -13.822 -5.384 14.853 1.00 90.19 162 ILE A N 1
ATOM 1286 C CA . ILE A 1 162 ? -15.158 -5.724 14.339 1.00 90.19 162 ILE A CA 1
ATOM 1287 C C . ILE A 1 162 ? -15.186 -5.623 12.805 1.00 90.19 162 ILE A C 1
ATOM 1289 O O . ILE A 1 162 ? -15.763 -6.477 12.136 1.00 90.19 162 ILE A O 1
ATOM 1293 N N . ASN A 1 163 ? -14.480 -4.639 12.240 1.00 90.31 163 ASN A N 1
ATOM 1294 C CA . ASN A 1 163 ? -14.376 -4.410 10.797 1.00 90.31 163 ASN A CA 1
ATOM 1295 C C . ASN A 1 163 ? -13.167 -5.119 10.161 1.00 90.31 163 ASN A C 1
ATOM 1297 O O . ASN A 1 163 ? -12.783 -4.811 9.029 1.00 90.31 163 ASN A O 1
ATOM 1301 N N . PHE A 1 164 ? -12.553 -6.084 10.853 1.00 90.62 164 PHE A N 1
ATOM 1302 C CA . PHE A 1 164 ? -11.438 -6.854 10.301 1.00 90.62 164 PHE A CA 1
ATOM 1303 C C . PHE A 1 164 ? -11.749 -7.533 8.953 1.00 90.62 164 PHE A C 1
ATOM 1305 O O . PHE A 1 164 ? -10.869 -7.495 8.092 1.00 90.62 164 PHE A O 1
ATOM 1312 N N . PRO A 1 165 ? -12.955 -8.087 8.695 1.00 93.56 165 PRO A N 1
ATOM 1313 C CA . PRO A 1 165 ? -13.266 -8.676 7.391 1.00 93.56 165 PRO A CA 1
ATOM 1314 C C . PRO A 1 165 ? -13.097 -7.692 6.226 1.00 93.56 165 PRO A C 1
ATOM 1316 O O . PRO A 1 165 ? -12.541 -8.057 5.192 1.00 93.56 165 PRO A O 1
ATOM 1319 N N . LEU A 1 166 ? -13.496 -6.428 6.414 1.00 91.44 166 LEU A N 1
ATOM 1320 C CA . LEU A 1 166 ? -13.296 -5.368 5.423 1.00 91.44 166 LEU A CA 1
ATOM 1321 C C . LEU A 1 166 ? -11.806 -5.087 5.219 1.00 91.44 166 LEU A C 1
ATOM 1323 O O . LEU A 1 166 ? -11.335 -5.008 4.086 1.00 91.44 166 LEU A O 1
ATOM 1327 N N . LEU A 1 167 ? -11.049 -4.972 6.312 1.00 92.69 167 LEU A N 1
ATOM 1328 C CA . LEU A 1 167 ? -9.612 -4.720 6.240 1.00 92.69 167 LEU A CA 1
ATOM 1329 C C . LEU A 1 167 ? -8.865 -5.871 5.548 1.00 92.69 167 LEU A C 1
ATOM 1331 O O . LEU A 1 167 ? -7.945 -5.622 4.770 1.00 92.69 167 LEU A O 1
ATOM 1335 N N . TRP A 1 168 ? -9.277 -7.117 5.787 1.00 93.00 168 TRP A N 1
ATOM 1336 C CA . TRP A 1 168 ? -8.713 -8.295 5.133 1.00 93.00 168 TRP A CA 1
ATOM 1337 C C . TRP A 1 168 ? -9.064 -8.360 3.642 1.00 93.00 168 TRP A C 1
ATOM 1339 O O . TRP A 1 168 ? -8.198 -8.667 2.824 1.00 93.00 168 TRP A O 1
ATOM 1349 N N . TYR A 1 169 ? -10.304 -8.018 3.280 1.00 93.81 169 TYR A N 1
ATOM 1350 C CA . TYR A 1 169 ? -10.739 -7.921 1.885 1.00 93.81 169 TYR A CA 1
ATOM 1351 C C . TYR A 1 169 ? -9.968 -6.845 1.115 1.00 93.81 169 TYR A C 1
ATOM 1353 O O . TYR A 1 169 ? -9.472 -7.085 0.019 1.00 93.81 169 TYR A O 1
ATOM 1361 N N . VAL A 1 170 ? -9.796 -5.664 1.708 1.00 92.50 170 VAL A N 1
ATOM 1362 C CA . VAL A 1 170 ? -8.953 -4.621 1.119 1.00 92.50 170 VAL A CA 1
ATOM 1363 C C . VAL A 1 170 ? -7.530 -5.139 0.972 1.00 92.50 170 VAL A C 1
ATOM 1365 O O . VAL A 1 170 ? -6.966 -5.065 -0.115 1.00 92.50 170 VAL A O 1
ATOM 1368 N N . PHE A 1 171 ? -6.962 -5.708 2.039 1.00 92.19 171 PHE A N 1
ATOM 1369 C CA . PHE A 1 171 ? -5.607 -6.244 2.021 1.00 92.19 171 PHE A CA 1
ATOM 1370 C C . PHE A 1 171 ? -5.395 -7.256 0.894 1.00 92.19 171 PHE A C 1
ATOM 1372 O O . PHE A 1 171 ? -4.362 -7.172 0.240 1.00 92.19 171 PHE A O 1
ATOM 1379 N N . SER A 1 172 ? -6.335 -8.164 0.619 1.00 90.69 172 SER A N 1
ATOM 1380 C CA . SER A 1 172 ? -6.171 -9.135 -0.470 1.00 90.69 172 SER A CA 1
ATOM 1381 C C . SER A 1 172 ? -6.080 -8.464 -1.845 1.00 90.69 172 SER A C 1
ATOM 1383 O O . SER A 1 172 ? -5.261 -8.891 -2.659 1.00 90.69 172 SER A O 1
ATOM 1385 N N . ILE A 1 173 ? -6.810 -7.362 -2.067 1.00 89.81 173 ILE A N 1
ATOM 1386 C CA . ILE A 1 173 ? -6.755 -6.567 -3.305 1.00 89.81 173 ILE A CA 1
ATOM 1387 C C . ILE A 1 173 ? -5.389 -5.881 -3.476 1.00 89.81 173 ILE A C 1
ATOM 1389 O O . ILE A 1 173 ? -4.848 -5.855 -4.582 1.00 89.81 173 ILE A O 1
ATOM 1393 N N . ILE A 1 174 ? -4.818 -5.331 -2.397 1.00 88.94 174 ILE A N 1
ATOM 1394 C CA . ILE A 1 174 ? -3.578 -4.522 -2.439 1.00 88.94 174 ILE A CA 1
ATOM 1395 C C . ILE A 1 174 ? -2.330 -5.240 -1.902 1.00 88.94 174 ILE A C 1
ATOM 1397 O O . ILE A 1 174 ? -1.267 -4.631 -1.770 1.00 88.94 174 ILE A O 1
ATOM 1401 N N . SER A 1 175 ? -2.417 -6.539 -1.617 1.00 87.38 175 SER A N 1
ATOM 1402 C CA . SER A 1 175 ? -1.356 -7.333 -0.975 1.00 87.38 175 SER A CA 1
ATOM 1403 C C . SER A 1 175 ? -0.026 -7.349 -1.737 1.00 87.38 175 SER A C 1
ATOM 1405 O O . SER A 1 175 ? 1.024 -7.620 -1.153 1.00 87.38 175 SER A O 1
ATOM 1407 N N . HIS A 1 176 ? -0.058 -7.050 -3.035 1.00 82.69 176 HIS A N 1
ATOM 1408 C CA . HIS A 1 176 ? 1.119 -6.940 -3.899 1.00 82.69 176 HIS A CA 1
ATOM 1409 C C . HIS A 1 176 ? 1.954 -5.688 -3.601 1.00 82.69 176 HIS A C 1
ATOM 1411 O O . HIS A 1 176 ? 3.166 -5.692 -3.807 1.00 82.69 176 HIS A O 1
ATOM 1417 N N . TYR A 1 177 ? 1.316 -4.640 -3.078 1.00 83.12 177 TYR A N 1
ATOM 1418 C CA . TYR A 1 177 ? 1.951 -3.380 -2.695 1.00 83.12 177 TYR A CA 1
ATOM 1419 C C . TYR A 1 177 ? 2.347 -3.377 -1.213 1.00 83.12 177 TYR A C 1
ATOM 1421 O O . TYR A 1 177 ? 3.317 -2.727 -0.826 1.00 83.12 177 TYR A O 1
ATOM 1429 N N . CYS A 1 178 ? 1.630 -4.137 -0.383 1.00 85.06 178 CYS A N 1
ATOM 1430 C CA . CYS A 1 178 ? 1.908 -4.259 1.042 1.00 85.06 178 CYS A CA 1
ATOM 1431 C C . CYS A 1 178 ? 3.207 -5.033 1.307 1.00 85.06 178 CYS A C 1
ATOM 1433 O O . CYS A 1 178 ? 3.425 -6.136 0.804 1.00 85.06 178 CYS A O 1
ATOM 1435 N N . ARG A 1 179 ? 4.048 -4.495 2.194 1.00 81.50 179 ARG A N 1
ATOM 1436 C CA . ARG A 1 179 ? 5.249 -5.199 2.678 1.00 81.50 179 ARG A CA 1
ATOM 1437 C C . ARG A 1 179 ? 4.959 -6.150 3.837 1.00 81.50 179 ARG A C 1
ATOM 1439 O O . ARG A 1 179 ? 5.645 -7.155 4.013 1.00 81.50 179 ARG A O 1
ATOM 1446 N N . ASN A 1 180 ? 3.964 -5.803 4.644 1.00 84.75 180 ASN A N 1
ATOM 1447 C CA . ASN A 1 180 ? 3.630 -6.489 5.882 1.00 84.75 180 ASN A CA 1
ATOM 1448 C C . ASN A 1 180 ? 2.155 -6.885 5.879 1.00 84.75 180 ASN A C 1
ATOM 1450 O O . ASN A 1 180 ? 1.336 -6.249 5.213 1.00 84.75 180 ASN A O 1
ATOM 1454 N N . LEU A 1 181 ? 1.831 -7.913 6.661 1.00 89.88 181 LEU A N 1
ATOM 1455 C CA . LEU A 1 181 ? 0.449 -8.241 6.988 1.00 89.88 181 LEU A CA 1
ATOM 1456 C C . LEU A 1 181 ? -0.177 -7.138 7.850 1.00 89.88 181 LEU A C 1
ATOM 1458 O O . LEU A 1 181 ? 0.544 -6.433 8.573 1.00 89.88 181 LEU A O 1
ATOM 1462 N N . PRO A 1 182 ? -1.515 -7.039 7.838 1.00 90.06 182 PRO A N 1
ATOM 1463 C CA . PRO A 1 182 ? -2.243 -6.370 8.895 1.00 90.06 182 PRO A CA 1
ATOM 1464 C C . PRO A 1 182 ? -1.778 -6.839 10.270 1.00 90.06 182 PRO A C 1
ATOM 1466 O O . PRO A 1 182 ? -1.630 -8.039 10.500 1.00 90.06 182 PRO A O 1
ATOM 1469 N N . HIS A 1 183 ? -1.557 -5.901 11.185 1.00 87.50 183 HIS A N 1
ATOM 1470 C CA . HIS A 1 183 ? -1.199 -6.230 12.562 1.00 87.50 183 HIS A CA 1
ATOM 1471 C C . HIS A 1 183 ? -2.052 -5.446 13.552 1.00 87.50 183 HIS A C 1
ATOM 1473 O O . HIS A 1 183 ? -2.479 -4.321 13.283 1.00 87.50 183 HIS A O 1
ATOM 1479 N N . VAL A 1 184 ? -2.273 -6.057 14.712 1.00 87.69 184 VAL A N 1
ATOM 1480 C CA . VAL A 1 184 ? -2.985 -5.447 15.832 1.00 87.69 184 VAL A CA 1
ATOM 1481 C C . VAL A 1 184 ? -2.044 -4.469 16.532 1.00 87.69 184 VAL A C 1
ATOM 1483 O O . VAL A 1 184 ? -0.897 -4.809 16.832 1.00 87.69 184 VAL A O 1
ATOM 1486 N N . SER A 1 185 ? -2.513 -3.256 16.812 1.00 82.06 185 SER A N 1
ATOM 1487 C CA . SER A 1 185 ? -1.769 -2.290 17.625 1.00 82.06 185 SER A CA 1
ATOM 1488 C C . SER A 1 185 ? -2.292 -2.232 19.055 1.00 82.06 185 SER A C 1
ATOM 1490 O O . SER A 1 185 ? -3.469 -2.461 19.319 1.00 82.06 185 SER A O 1
ATOM 1492 N N . SER A 1 186 ? -1.407 -1.855 19.978 1.00 68.75 186 SER A N 1
ATOM 1493 C CA . SER A 1 186 ? -1.687 -1.718 21.411 1.00 68.75 186 SER A CA 1
ATOM 1494 C C . SER A 1 186 ? -2.601 -0.543 21.765 1.00 68.75 186 SER A C 1
ATOM 1496 O O . SER A 1 186 ? -3.102 -0.477 22.885 1.00 68.75 186 SER A O 1
ATOM 1498 N N . ASN A 1 187 ? -2.856 0.374 20.826 1.00 61.81 187 ASN A N 1
ATOM 1499 C CA . ASN A 1 187 ? -3.956 1.323 20.954 1.00 61.81 187 ASN A CA 1
ATOM 1500 C C . ASN A 1 187 ? -5.260 0.563 20.706 1.00 61.81 187 ASN A C 1
ATOM 1502 O O . ASN A 1 187 ? -5.722 0.549 19.574 1.00 61.81 187 ASN A O 1
ATOM 1506 N N . VAL A 1 188 ? -5.746 -0.110 21.752 1.00 51.28 188 VAL A N 1
ATOM 1507 C CA . VAL A 1 188 ? -7.065 -0.737 21.949 1.00 51.28 188 VAL A CA 1
ATOM 1508 C C . VAL A 1 188 ? -7.815 -1.053 20.645 1.00 51.28 188 VAL A C 1
ATOM 1510 O O . VAL A 1 188 ? -8.501 -0.200 20.095 1.00 51.28 188 VAL A O 1
ATOM 1513 N N . GLU A 1 189 ? -7.685 -2.305 20.190 1.00 51.25 189 GLU A N 1
ATOM 1514 C CA . GLU A 1 189 ? -8.570 -2.968 19.210 1.00 51.25 189 GLU A CA 1
ATOM 1515 C C . GLU A 1 189 ? -8.493 -2.502 17.755 1.00 51.25 189 GLU A C 1
ATOM 1517 O O . GLU A 1 189 ? -9.493 -2.553 17.033 1.00 51.25 189 GLU A O 1
ATOM 1522 N N . VAL A 1 190 ? -7.320 -2.069 17.285 1.00 49.88 190 VAL A N 1
ATOM 1523 C CA . VAL A 1 190 ? -7.225 -1.532 15.925 1.00 49.88 190 VAL A CA 1
ATOM 1524 C C . VAL A 1 190 ? -6.146 -2.194 15.081 1.00 49.88 190 VAL A C 1
ATOM 1526 O O . VAL A 1 190 ? -4.988 -2.314 15.491 1.00 49.88 190 VAL A O 1
ATOM 1529 N N . ASN A 1 191 ? -6.558 -2.628 13.891 1.00 56.16 191 ASN A N 1
ATOM 1530 C CA . ASN A 1 191 ? -5.719 -3.261 12.884 1.00 56.16 191 ASN A CA 1
ATOM 1531 C C . ASN A 1 191 ? -5.122 -2.208 11.955 1.00 56.16 191 ASN A C 1
ATOM 1533 O O . ASN A 1 191 ? -5.811 -1.268 11.553 1.00 56.16 191 ASN A O 1
ATOM 1537 N N . TYR A 1 192 ? -3.848 -2.389 11.613 1.00 51.94 192 TYR A N 1
ATOM 1538 C CA . TYR A 1 192 ? -3.075 -1.456 10.804 1.00 51.94 192 TYR A CA 1
ATOM 1539 C C . TYR A 1 192 ? -2.613 -2.116 9.520 1.00 51.94 192 TYR A C 1
ATOM 1541 O O . TYR A 1 192 ? -1.922 -3.136 9.556 1.00 51.94 192 TYR A O 1
ATOM 1549 N N . LEU A 1 193 ? -2.929 -1.478 8.400 1.00 61.97 193 LEU A N 1
ATOM 1550 C CA . LEU A 1 193 ? -2.374 -1.804 7.095 1.00 61.97 193 LEU A CA 1
ATOM 1551 C C . LEU A 1 193 ? -1.523 -0.630 6.617 1.00 61.97 193 LEU A C 1
ATOM 1553 O O . LEU A 1 193 ? -1.975 0.511 6.650 1.00 61.97 193 LEU A O 1
ATOM 1557 N N . THR A 1 194 ? -0.287 -0.917 6.210 1.00 58.22 194 THR A N 1
ATOM 1558 C CA . THR A 1 194 ? 0.640 0.073 5.651 1.00 58.22 194 THR A CA 1
ATOM 1559 C C . THR A 1 194 ? 1.115 -0.379 4.281 1.00 58.22 194 THR A C 1
ATOM 1561 O O . THR A 1 194 ? 1.725 -1.451 4.177 1.00 58.22 194 THR A O 1
ATOM 1564 N N . VAL A 1 195 ? 0.868 0.460 3.279 1.00 57.25 195 VAL A N 1
ATOM 1565 C CA . VAL A 1 195 ? 1.368 0.331 1.905 1.00 57.25 195 VAL A CA 1
ATOM 1566 C C . VAL A 1 195 ? 2.525 1.294 1.704 1.00 57.25 195 VAL A C 1
ATOM 1568 O O . VAL A 1 195 ? 2.361 2.483 2.071 1.00 57.25 195 VAL A O 1
#

Radius of gyration: 25.57 Å; chains: 1; bounding box: 54×64×66 Å

Foldseek 3Di:
DDDDDDDDDPDDDPPPPPDPDPPDPDDVVVVVVVVVVVVVVVPPPDDPPPPVVVPPPDDDDDPPPPPPCPPPQDPVNVVVVVVVVVVVPPDDPDPDDDDPPPPQDFLAPPPDGDPVVVVVVDDQDPVLVVVLVVQCVPAKDWDQPPPDPDRDIKIKGKDFQVCVVVVVVNCVVCRSVFNYDWDDDPPPGITMTID

Sequence (195 aa):
MKYPAYSHWWKVSKINKRNSGKITKSNPFLTLLLVLILFSLYNISDSDAVIVSSILSVTGPPEIFNLNSSPKMTPDQKYKLKRKAQKWNKVSTCKDIVVYGSNLSSGVGSAKQLSKHVYYMYGLPSFQLEVLIGLLLSDGWLIIDKKYRSVNARFGLKQSIINFPLLWYVFSIISHYCRNLPHVSSNVEVNYLTV